Protein AF-K2GE89-F1 (afdb_monomer)

pLDDT: mean 76.39, std 15.51, range [35.34, 95.0]

Solvent-accessible surface area (backbone atoms only — not comparable to full-atom values): 17501 Å² total; per-residue (Å²): 113,72,68,62,52,52,52,51,50,52,51,51,65,56,44,50,60,51,51,57,52,48,55,54,48,48,55,48,52,52,51,44,52,53,33,50,50,54,37,50,56,40,49,55,53,45,50,52,50,47,53,52,43,53,50,38,50,50,50,45,73,70,48,89,45,74,67,59,33,53,54,36,52,51,51,41,53,54,46,51,55,51,46,53,51,44,49,51,53,36,23,52,35,45,45,52,41,46,51,60,45,68,73,43,59,71,77,55,35,55,55,51,33,67,75,69,66,45,59,70,58,68,72,56,63,51,88,68,77,80,70,83,88,55,81,75,80,85,79,57,93,89,70,64,98,59,53,77,72,42,53,42,61,70,71,74,52,70,65,70,50,66,81,59,72,67,29,65,68,52,51,54,46,48,54,51,38,51,56,46,51,51,52,34,54,54,35,49,54,51,35,50,56,37,49,53,53,48,49,52,52,54,51,35,39,73,71,68,76,45,55,71,75,79,43,41,66,61,47,52,54,41,52,52,50,38,55,51,34,52,51,51,35,53,51,37,53,50,51,48,36,52,41,52,28,53,47,29,52,49,56,34,52,53,54,48,52,41,52,76,70,63,70,50,86,63,54,68,60,54,50,51,48,40,53,48,31,54,50,48,35,59,54,50,63,55,54,61,53,49,52,52,51,51,52,54,52,49,51,55,52,48,54,55,50,53,52,51,51,60,59,53,53,60,72,74,75,112

Mean predicted aligned error: 18.16 Å

Organism: Entamoeba nuttalli (strain P19) (NCBI:txid1076696)

Radius of gyration: 41.88 Å; Cα contacts (8 Å, |Δi|>4): 196; chains: 1; bounding box: 112×43×109 Å

Nearest PDB structures (foldseek):
  3ja6-assembly1_I  TM=2.871E-01  e=1.242E+00  Escherichia coli
  8qoe-assembly1_A  TM=2.074E-01  e=8.254E-01  Bacillus subtilis
  8auc-assembly3_B  TM=3.019E-01  e=5.302E+00  Corynebacterium glutamicum ATCC 13032

Sequence (318 aa):
MKITLIFGILIVVMAVPIHICTDHLQAVEDSILSAETHISDTEDIEKETLDDIDSAFGDIRNSICKADFVRTAHIIEVLKEKLLRIRQIKSKWVKVLQNTVNALPPHLQHKILFKNKIENRMRMNPDFISIADIPSIPVYEGMPKYAPVITKIADGMMEEIEDIKTDEQLISLQERYEKVQFKSKESHLKTQKVLEGIDAIMVSIRLGRIGTESASTNYNKLFNLLKKTTEEEKKYVSEINSLRKQIFDRKRSILQSILDKGRVIQKDMVQNRIKFLKKMSSKYSNNKLKETTQRLNSLISGIQKQWKQLQEQKTRSK

Secondary structure (DSSP, 8-state):
-HHHHHHHHHHHHHHHHHHHHHHHHHHHHHHHHHHHHHHHHHHHHHHHHHHHHHHHHHHHHH---HHHHHHHHHHHHHHHHHHHHHHHHHHHHHHHHHHHHHTS-HHHHHHHHHHHT-HHHHTS-TT----TTSPPPP--TT--TTHHHHHHHHTS--PPPHHHHT-HHHHHHHHHHHHHHHHHHHHHHHHHHHHHHHHHHHHHHHTTSS-HHHHHHHHHHHHHHHHHHHHHHHHHHHHHHHHHHHHHHHHHHHHHHHHHTT--S-HHHHHHHHHHHHHHHHHHHHHHHHHHHHHHHHHHHHHHHHHHHHHHHHHH--

Foldseek 3Di:
DVVVVVVVVVVVVVVVVVVVVVVVLVVLLVLLVVLVVLLVVLVVVLVVLVVLLVVLVVQLVPDPDPLSNLVSVVVNVVSLVVNLVSLLSNLVSLVSNLVSLVPDDPVSSVVSCVVVVCVVSNVDDSVDRDPPVRDDSDDDPLDDPLCVQANCLVVVNCPPRVLLVPPPVLVVLVVVLVVLVVVLVVLVVQLVVLVVQLVVLLVCLVVVVDPLVRCVVVNVVSLVSNVVSLVSNLVSLLVNLVSLLVNLVVSLVSLVVCVVVSVYPPNVSSVVSSVVSVVSSVVSNPDVSVVSVVVSVVVSVVSVVSSVVSVVVVVVVD

Structure (mmCIF, N/CA/C/O backbone):
data_AF-K2GE89-F1
#
_entry.id   AF-K2GE89-F1
#
loop_
_atom_site.group_PDB
_atom_site.id
_atom_site.type_symbol
_atom_site.label_atom_id
_atom_site.label_alt_id
_atom_site.label_comp_id
_atom_site.label_asym_id
_atom_site.label_entity_id
_atom_site.label_seq_id
_atom_site.pdbx_PDB_ins_code
_atom_site.Cartn_x
_atom_site.Cartn_y
_atom_site.Cartn_z
_atom_site.occupancy
_atom_site.B_iso_or_equiv
_atom_site.auth_seq_id
_atom_site.auth_comp_id
_atom_site.auth_asym_id
_atom_site.auth_atom_id
_atom_site.pdbx_PDB_model_num
ATOM 1 N N . MET A 1 1 ? 89.511 19.862 -37.931 1.00 54.94 1 MET A N 1
ATOM 2 C CA . MET A 1 1 ? 88.657 20.015 -36.727 1.00 54.94 1 MET A CA 1
ATOM 3 C C . MET A 1 1 ? 87.419 20.894 -36.925 1.00 54.94 1 MET A C 1
ATOM 5 O O . MET A 1 1 ? 86.369 20.499 -36.445 1.00 54.94 1 MET A O 1
ATOM 9 N N . LYS A 1 2 ? 87.473 22.047 -37.619 1.00 52.62 2 LYS A N 1
ATOM 10 C CA . LYS A 1 2 ? 86.276 22.905 -37.802 1.00 52.62 2 LYS A CA 1
ATOM 11 C C . LYS A 1 2 ? 85.178 22.276 -38.686 1.00 52.62 2 LYS A C 1
ATOM 13 O O . LYS A 1 2 ? 84.005 22.393 -38.368 1.00 52.62 2 LYS A O 1
ATOM 18 N N . ILE A 1 3 ? 85.555 21.543 -39.739 1.00 60.19 3 ILE A N 1
ATOM 19 C CA . ILE A 1 3 ? 84.610 20.912 -40.685 1.00 60.19 3 ILE A CA 1
ATOM 20 C C . ILE A 1 3 ? 83.862 19.721 -40.055 1.00 60.19 3 ILE A C 1
ATOM 22 O O . ILE A 1 3 ? 82.658 19.585 -40.241 1.00 60.19 3 ILE A O 1
ATOM 26 N N . THR A 1 4 ? 84.536 18.903 -39.242 1.00 62.50 4 THR A N 1
ATOM 27 C CA . THR A 1 4 ? 83.923 17.764 -38.530 1.00 62.50 4 THR A CA 1
ATOM 28 C C . THR A 1 4 ? 82.920 18.207 -37.462 1.00 62.50 4 THR A C 1
ATOM 30 O O . THR A 1 4 ? 81.917 17.535 -37.251 1.00 62.50 4 THR A O 1
ATOM 33 N N . LEU A 1 5 ? 83.155 19.358 -36.822 1.00 68.19 5 LEU A N 1
ATOM 34 C CA . LEU A 1 5 ? 82.248 19.922 -35.819 1.00 68.19 5 LEU A CA 1
ATOM 35 C C . LEU A 1 5 ? 80.967 20.484 -36.462 1.00 68.19 5 LEU A C 1
ATOM 37 O O . LEU A 1 5 ? 79.878 20.276 -35.941 1.00 68.19 5 LEU A O 1
ATOM 41 N N . ILE A 1 6 ? 81.087 21.114 -37.637 1.00 69.19 6 ILE A N 1
ATOM 42 C CA . ILE A 1 6 ? 79.936 21.586 -38.424 1.00 69.19 6 ILE A CA 1
ATOM 43 C C . ILE A 1 6 ? 79.097 20.401 -38.921 1.00 69.19 6 ILE A C 1
ATOM 45 O O . ILE A 1 6 ? 77.878 20.432 -38.795 1.00 69.19 6 ILE A O 1
ATOM 49 N N . PHE A 1 7 ? 79.732 19.333 -39.416 1.00 67.06 7 PHE A N 1
ATOM 50 C CA . PHE A 1 7 ? 79.019 18.131 -39.866 1.00 67.06 7 PHE A CA 1
ATOM 51 C C . PHE A 1 7 ? 78.309 17.405 -38.711 1.00 67.06 7 PHE A C 1
ATOM 53 O O . PHE A 1 7 ? 77.179 16.954 -38.875 1.00 67.06 7 PHE A O 1
ATOM 60 N N . GLY A 1 8 ? 78.927 17.352 -37.524 1.00 68.44 8 GLY A N 1
ATOM 61 C CA . GLY A 1 8 ? 78.301 16.804 -36.317 1.00 68.44 8 GLY A CA 1
ATOM 62 C C . GLY A 1 8 ? 77.067 17.594 -35.874 1.00 68.44 8 GLY A C 1
ATOM 63 O O . GLY A 1 8 ? 76.029 16.997 -35.605 1.00 68.44 8 GLY A O 1
ATOM 64 N N . ILE A 1 9 ? 77.136 18.931 -35.876 1.00 68.88 9 ILE A N 1
ATOM 65 C CA . ILE A 1 9 ? 75.977 19.788 -35.569 1.00 68.88 9 ILE A CA 1
ATOM 66 C C . ILE A 1 9 ? 74.874 19.598 -36.615 1.00 68.88 9 ILE A C 1
ATOM 68 O O . ILE A 1 9 ? 73.709 19.502 -36.253 1.00 68.88 9 ILE A O 1
ATOM 72 N N . LEU A 1 10 ? 75.221 19.480 -37.898 1.00 63.78 10 LEU A N 1
ATOM 73 C CA . LEU A 1 10 ? 74.246 19.301 -38.977 1.00 6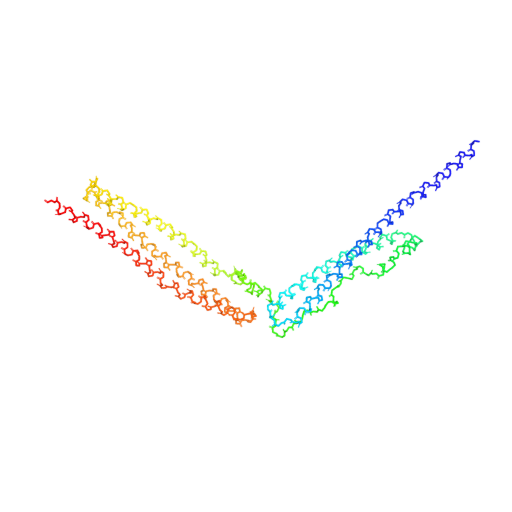3.78 10 LEU A CA 1
ATOM 74 C C . LEU A 1 10 ? 73.527 17.944 -38.882 1.00 63.78 10 LEU A C 1
ATOM 76 O O . LEU A 1 10 ? 72.317 17.884 -39.075 1.00 63.78 10 LEU A O 1
ATOM 80 N N . ILE A 1 11 ? 74.234 16.878 -38.492 1.00 65.50 11 ILE A N 1
ATOM 81 C CA . ILE A 1 11 ? 73.630 15.566 -38.212 1.00 65.50 11 ILE A CA 1
ATOM 82 C C . ILE A 1 11 ? 72.712 15.632 -36.986 1.00 65.50 11 ILE A C 1
ATOM 84 O O . ILE A 1 11 ? 71.603 15.112 -37.043 1.00 65.50 11 ILE A O 1
ATOM 88 N N . VAL A 1 12 ? 73.120 16.300 -35.902 1.00 63.28 12 VAL A N 1
ATOM 89 C CA . VAL A 1 12 ? 72.280 16.450 -34.698 1.00 63.28 12 VAL A CA 1
ATOM 90 C C . VAL A 1 12 ? 71.034 17.294 -34.994 1.00 63.28 12 VAL A C 1
ATOM 92 O O . VAL A 1 12 ? 69.934 16.914 -34.606 1.00 63.28 12 VAL A O 1
ATOM 95 N N . VAL A 1 13 ? 71.170 18.387 -35.750 1.00 61.19 13 VAL A N 1
ATOM 96 C CA . VAL A 1 13 ? 70.047 19.245 -36.169 1.00 61.19 13 VAL A CA 1
ATOM 97 C C . VAL A 1 13 ? 69.104 18.522 -37.133 1.00 61.19 13 VAL A C 1
ATOM 99 O O . VAL A 1 13 ? 67.911 18.792 -37.102 1.00 61.19 13 VAL A O 1
ATOM 102 N N . MET A 1 14 ? 69.591 17.583 -37.950 1.00 57.09 14 MET A N 1
ATOM 103 C CA . MET A 1 14 ? 68.740 16.723 -38.786 1.00 57.09 14 MET A CA 1
ATOM 104 C C . MET A 1 14 ? 68.105 15.568 -37.992 1.00 57.09 14 MET A C 1
ATOM 106 O O . MET A 1 14 ? 66.990 15.159 -38.301 1.00 57.09 14 MET A O 1
ATOM 110 N N . ALA A 1 15 ? 68.772 15.056 -36.953 1.00 56.91 15 ALA A N 1
ATOM 111 C CA . ALA A 1 15 ? 68.287 13.944 -36.133 1.00 56.91 15 ALA A CA 1
ATOM 112 C C . ALA A 1 15 ? 67.212 14.361 -35.112 1.00 56.91 15 ALA A C 1
ATOM 114 O O . ALA A 1 15 ? 66.287 13.593 -34.861 1.00 56.91 15 ALA A O 1
ATOM 115 N N . VAL A 1 16 ? 67.288 15.575 -34.554 1.00 54.75 16 VAL A N 1
ATOM 116 C CA . VAL A 1 16 ? 66.317 16.084 -33.562 1.00 54.75 16 VAL A CA 1
ATOM 117 C C . VAL A 1 16 ? 64.882 16.178 -34.122 1.00 54.75 16 VAL A C 1
ATOM 119 O O . VAL A 1 16 ? 63.973 15.659 -33.476 1.00 54.75 16 VAL A O 1
ATOM 122 N N . PRO A 1 17 ? 64.632 16.736 -35.325 1.00 53.28 17 PRO A N 1
ATOM 123 C CA . PRO A 1 17 ? 63.311 16.723 -35.954 1.00 53.28 17 PRO A CA 1
ATOM 124 C C . PRO A 1 17 ? 62.798 15.310 -36.237 1.00 53.28 17 PRO A C 1
ATOM 126 O O . PRO A 1 17 ? 61.600 15.067 -36.120 1.00 53.28 17 PRO A O 1
ATOM 129 N N . ILE A 1 18 ? 63.695 14.377 -36.582 1.00 55.78 18 ILE A N 1
ATOM 130 C CA . ILE A 1 18 ? 63.345 12.974 -36.833 1.00 55.78 18 ILE A CA 1
ATOM 131 C C . ILE A 1 18 ? 62.907 12.299 -35.527 1.00 55.78 18 ILE A C 1
ATOM 133 O O . ILE A 1 18 ? 61.872 11.644 -35.532 1.00 55.78 18 ILE A O 1
ATOM 137 N N . HIS A 1 19 ? 63.623 12.505 -34.415 1.00 50.75 19 HIS A N 1
ATOM 138 C CA . HIS A 1 19 ? 63.248 11.964 -33.099 1.00 50.75 19 HIS A CA 1
ATOM 139 C C . HIS A 1 19 ? 61.935 12.548 -32.557 1.00 50.75 19 HIS A C 1
ATOM 141 O O . HIS A 1 19 ? 61.061 11.804 -32.119 1.00 50.75 19 HIS A O 1
ATOM 147 N N . ILE A 1 20 ? 61.744 13.866 -32.667 1.00 51.88 20 ILE A N 1
ATOM 148 C CA . ILE A 1 20 ? 60.487 14.520 -32.273 1.00 51.88 20 ILE A CA 1
ATOM 149 C C . ILE A 1 20 ? 59.322 13.982 -33.123 1.00 51.88 20 ILE A C 1
ATOM 151 O O . ILE A 1 20 ? 58.254 13.677 -32.597 1.00 51.88 20 ILE A O 1
ATOM 155 N N . CYS A 1 21 ? 59.529 13.778 -34.429 1.00 57.22 21 CYS A N 1
ATOM 156 C CA . CYS A 1 21 ? 58.523 13.158 -35.291 1.00 57.22 21 CYS A CA 1
ATOM 157 C C . CYS A 1 21 ? 58.260 11.681 -34.953 1.00 57.22 21 CYS A C 1
ATOM 159 O O . CYS A 1 21 ? 57.118 11.251 -35.098 1.00 57.22 21 CYS A O 1
ATOM 161 N N . THR A 1 22 ? 59.253 10.899 -34.509 1.00 61.34 22 THR A N 1
ATOM 162 C CA . THR A 1 22 ? 59.045 9.487 -34.138 1.00 61.34 22 THR A CA 1
ATOM 163 C C . THR A 1 22 ? 58.303 9.323 -32.818 1.00 61.34 22 THR A C 1
ATOM 165 O O . THR A 1 22 ? 57.413 8.481 -32.757 1.00 61.34 22 THR A O 1
ATOM 168 N N . ASP A 1 23 ? 58.578 10.150 -31.808 1.00 60.84 23 ASP A N 1
ATOM 169 C CA . ASP A 1 23 ? 57.878 10.081 -30.516 1.00 60.84 23 ASP A CA 1
ATOM 170 C C . ASP A 1 23 ? 56.410 10.510 -30.655 1.00 60.84 23 ASP A C 1
ATOM 172 O O . ASP A 1 23 ? 55.505 9.876 -30.110 1.00 60.84 23 ASP A O 1
ATOM 176 N N . HIS A 1 24 ? 56.145 11.543 -31.465 1.00 66.44 24 HIS A N 1
ATOM 177 C CA . HIS A 1 24 ? 54.779 11.933 -31.815 1.00 66.44 24 HIS A CA 1
ATOM 178 C C . HIS A 1 24 ? 54.063 10.867 -32.651 1.00 66.44 24 HIS A C 1
ATOM 180 O O . HIS A 1 24 ? 52.873 10.635 -32.444 1.00 66.44 24 HIS A O 1
ATOM 186 N N . LEU A 1 25 ? 54.766 10.191 -33.567 1.00 71.31 25 LEU A N 1
ATOM 187 C CA . LEU A 1 25 ? 54.195 9.086 -34.337 1.00 71.31 25 LEU A CA 1
ATOM 188 C C . LEU A 1 25 ? 53.842 7.903 -33.427 1.00 71.31 25 LEU A C 1
ATOM 190 O O . LEU A 1 25 ? 52.778 7.314 -33.584 1.00 71.31 25 LEU A O 1
ATOM 194 N N . GLN A 1 26 ? 54.704 7.583 -32.464 1.00 76.00 26 GLN A N 1
ATOM 195 C CA . GLN A 1 26 ? 54.497 6.475 -31.539 1.00 76.00 26 GLN A CA 1
ATOM 196 C C . GLN A 1 26 ? 53.339 6.749 -30.572 1.00 76.00 26 GLN A C 1
ATOM 198 O O . GLN A 1 26 ? 52.478 5.894 -30.406 1.00 76.00 26 GLN A O 1
ATOM 203 N N . ALA A 1 27 ? 53.219 7.975 -30.054 1.00 76.50 27 ALA A N 1
ATOM 204 C CA . ALA A 1 27 ? 52.062 8.384 -29.255 1.00 76.50 27 ALA A CA 1
ATOM 205 C C . ALA A 1 27 ? 50.734 8.306 -30.038 1.00 76.50 27 ALA A C 1
ATOM 207 O O . ALA A 1 27 ? 49.687 7.980 -29.476 1.00 76.50 27 ALA A O 1
ATOM 208 N N . VAL A 1 28 ? 50.763 8.590 -31.346 1.00 79.25 28 VAL A N 1
ATOM 209 C CA . VAL A 1 28 ? 49.596 8.420 -32.223 1.00 79.25 28 VAL A CA 1
ATOM 210 C C . VAL A 1 28 ? 49.290 6.941 -32.460 1.00 79.25 28 VAL A C 1
ATOM 212 O O . VAL A 1 28 ? 48.123 6.560 -32.415 1.00 79.25 28 VAL A O 1
ATOM 215 N N . GLU A 1 29 ? 50.303 6.098 -32.675 1.00 80.25 29 GLU A N 1
ATOM 216 C CA . GLU A 1 29 ? 50.120 4.646 -32.795 1.00 80.25 29 GLU A CA 1
ATOM 217 C C . GLU A 1 29 ? 49.524 4.040 -31.512 1.00 80.25 29 GLU A C 1
ATOM 219 O O . GLU A 1 29 ? 48.571 3.267 -31.606 1.00 80.25 29 GLU A O 1
ATOM 224 N N . ASP A 1 30 ? 49.992 4.451 -30.331 1.00 81.81 30 ASP A N 1
ATOM 225 C CA . ASP A 1 30 ? 49.466 3.999 -29.036 1.00 81.81 30 ASP A CA 1
ATOM 226 C C . ASP A 1 30 ? 48.012 4.449 -28.817 1.00 81.81 30 ASP A C 1
ATOM 228 O O . ASP A 1 30 ? 47.170 3.675 -28.358 1.00 81.81 30 ASP A O 1
ATOM 232 N N . SER A 1 31 ? 47.686 5.687 -29.201 1.00 82.38 31 SER A N 1
ATOM 233 C CA . SER A 1 31 ? 46.318 6.221 -29.147 1.00 82.38 31 SER A CA 1
ATOM 234 C C . SER A 1 31 ? 45.366 5.455 -30.073 1.00 82.38 31 SER A C 1
ATOM 236 O O . SER A 1 31 ? 44.243 5.121 -29.688 1.00 82.38 31 SER A O 1
ATOM 238 N N . ILE A 1 32 ? 45.828 5.109 -31.278 1.00 84.69 32 ILE A N 1
ATOM 239 C CA . ILE A 1 32 ? 45.068 4.292 -32.231 1.00 84.69 32 ILE A CA 1
ATOM 240 C C . ILE A 1 32 ? 44.863 2.876 -31.690 1.00 84.69 32 ILE A C 1
ATOM 242 O O . ILE A 1 32 ? 43.749 2.363 -31.760 1.00 84.69 32 ILE A O 1
ATOM 246 N N . LEU A 1 33 ? 45.902 2.259 -31.122 1.00 85.25 33 LEU A N 1
ATOM 247 C CA . LEU A 1 33 ? 45.821 0.918 -30.540 1.00 85.25 33 LEU A CA 1
ATOM 248 C C . LEU A 1 33 ? 44.846 0.881 -29.353 1.00 85.25 33 LEU A C 1
ATOM 250 O O . LEU A 1 33 ? 44.027 -0.030 -29.239 1.00 85.25 33 LEU A O 1
ATOM 254 N N . SER A 1 34 ? 44.902 1.898 -28.493 1.00 86.31 34 SER A N 1
ATOM 255 C CA . SER A 1 34 ? 43.988 2.067 -27.362 1.00 86.31 34 SER A CA 1
ATOM 256 C C . SER A 1 34 ? 42.537 2.224 -27.827 1.00 86.31 34 SER A C 1
ATOM 258 O O . SER A 1 34 ? 41.652 1.526 -27.331 1.00 86.31 34 SER A O 1
ATOM 260 N N . ALA A 1 35 ? 42.290 3.081 -28.823 1.00 85.69 35 ALA A N 1
ATOM 261 C CA . ALA A 1 35 ? 40.962 3.261 -29.398 1.00 85.69 35 ALA A CA 1
ATOM 262 C C . ALA A 1 35 ? 40.441 1.980 -30.074 1.00 85.69 35 ALA A C 1
ATOM 264 O O . ALA A 1 35 ? 39.273 1.645 -29.894 1.00 85.69 35 ALA A O 1
ATOM 265 N N . GLU A 1 36 ? 41.286 1.236 -30.795 1.00 85.81 36 GLU A N 1
ATOM 266 C CA . GLU A 1 36 ? 40.895 -0.034 -31.424 1.00 85.81 36 GLU A CA 1
ATOM 267 C C . GLU A 1 36 ? 40.560 -1.107 -30.385 1.00 85.81 36 GLU A C 1
ATOM 269 O O . GLU A 1 36 ? 39.573 -1.821 -30.541 1.00 85.81 36 GLU A O 1
ATOM 274 N N . THR A 1 37 ? 41.321 -1.173 -29.290 1.00 86.88 37 THR A N 1
ATOM 275 C CA . THR A 1 37 ? 41.035 -2.089 -28.174 1.00 86.88 37 THR A CA 1
ATOM 276 C C . THR A 1 37 ? 39.668 -1.776 -27.570 1.00 86.88 37 THR A C 1
ATOM 278 O O . THR A 1 37 ? 38.826 -2.659 -27.455 1.00 86.88 37 THR A O 1
ATOM 281 N N . HIS A 1 38 ? 39.382 -0.498 -27.299 1.00 89.12 38 HIS A N 1
ATOM 282 C CA . HIS A 1 38 ? 38.068 -0.083 -26.808 1.00 89.12 38 HIS A CA 1
ATOM 283 C C . HIS A 1 38 ? 36.932 -0.375 -27.796 1.00 89.12 38 HIS A C 1
ATOM 285 O O . HIS A 1 38 ? 35.835 -0.732 -27.365 1.00 89.12 38 HIS A O 1
ATOM 291 N N . ILE A 1 39 ? 37.164 -0.229 -29.105 1.00 87.12 39 ILE A N 1
ATOM 292 C CA . ILE A 1 39 ? 36.181 -0.605 -30.130 1.00 87.12 39 ILE A CA 1
ATOM 293 C C . ILE A 1 39 ? 35.930 -2.115 -30.082 1.00 87.12 39 ILE A C 1
ATOM 295 O O . ILE A 1 39 ? 34.768 -2.508 -30.041 1.00 87.12 39 ILE A O 1
ATOM 299 N N . SER A 1 40 ? 36.984 -2.933 -30.035 1.00 87.38 40 SER A N 1
ATOM 300 C CA . SER A 1 40 ? 36.887 -4.397 -29.973 1.00 87.38 40 SER A CA 1
ATOM 301 C C . SER A 1 40 ? 36.147 -4.869 -28.719 1.00 87.38 40 SER A C 1
ATOM 303 O O . SER A 1 40 ? 35.185 -5.620 -28.833 1.00 87.38 40 SER A O 1
ATOM 305 N N . ASP A 1 41 ? 36.511 -4.361 -27.539 1.00 88.50 41 ASP A N 1
ATOM 306 C CA . ASP A 1 41 ? 35.840 -4.705 -26.278 1.00 88.50 41 ASP A CA 1
ATOM 307 C C . ASP A 1 41 ? 34.350 -4.335 -26.324 1.00 88.50 41 ASP A C 1
ATOM 309 O O . ASP A 1 41 ? 33.479 -5.072 -25.861 1.00 88.50 41 ASP A O 1
ATOM 313 N N . THR A 1 42 ? 34.035 -3.176 -26.911 1.00 88.31 42 THR A N 1
ATOM 314 C CA . THR A 1 42 ? 32.646 -2.728 -27.052 1.00 88.31 42 THR A CA 1
ATOM 315 C C . THR A 1 42 ? 31.872 -3.609 -28.039 1.00 88.31 42 THR A C 1
ATOM 317 O O . THR A 1 42 ? 30.676 -3.808 -27.848 1.00 88.31 42 THR A O 1
ATOM 320 N N . GLU A 1 43 ? 32.526 -4.151 -29.069 1.00 88.06 43 GLU A N 1
ATOM 321 C CA . GLU A 1 43 ? 31.929 -5.100 -30.019 1.00 88.06 43 GLU A CA 1
ATOM 322 C C . GLU A 1 43 ? 31.631 -6.459 -29.398 1.00 88.06 43 GLU A C 1
ATOM 324 O O . GLU A 1 43 ? 30.575 -7.029 -29.675 1.00 88.06 43 GLU A O 1
ATOM 329 N N . ASP A 1 44 ? 32.507 -6.948 -28.525 1.00 89.88 44 ASP A N 1
ATOM 330 C CA . ASP A 1 44 ? 32.268 -8.192 -27.797 1.00 89.88 44 ASP A CA 1
ATOM 331 C C . ASP A 1 44 ? 31.055 -8.053 -26.862 1.00 89.88 44 ASP A C 1
ATOM 333 O O . ASP A 1 44 ? 30.162 -8.903 -26.870 1.00 89.88 44 ASP A O 1
ATOM 337 N N . ILE A 1 45 ? 30.946 -6.928 -26.142 1.00 88.62 45 ILE A N 1
ATOM 338 C CA . ILE A 1 45 ? 29.783 -6.623 -25.287 1.00 88.62 45 ILE A CA 1
ATOM 339 C C . ILE A 1 45 ? 28.514 -6.394 -26.130 1.00 88.62 45 ILE A C 1
ATOM 341 O O . ILE A 1 45 ? 27.409 -6.761 -25.715 1.00 88.62 45 ILE A O 1
ATOM 345 N N . GLU A 1 46 ? 28.643 -5.766 -27.306 1.00 88.31 46 GLU A N 1
ATOM 346 C CA . GLU A 1 46 ? 27.541 -5.586 -28.260 1.00 88.31 46 GLU A CA 1
ATOM 347 C C . GLU A 1 46 ? 26.982 -6.943 -28.692 1.00 88.31 46 GLU A C 1
ATOM 349 O O . GLU A 1 46 ? 25.768 -7.144 -28.647 1.00 88.31 46 GLU A O 1
ATOM 354 N N . LYS A 1 47 ? 27.865 -7.879 -29.051 1.00 90.50 47 LYS A N 1
ATOM 355 C CA . LYS A 1 47 ? 27.500 -9.233 -29.462 1.00 90.50 47 LYS A CA 1
ATOM 356 C C . LYS A 1 47 ? 26.829 -10.016 -28.334 1.00 90.50 47 LYS A C 1
ATOM 358 O O . LYS A 1 47 ? 25.757 -10.562 -28.556 1.00 90.50 47 LYS A O 1
ATOM 363 N N . GLU A 1 48 ? 27.396 -9.998 -27.129 1.00 90.19 48 GLU A N 1
ATOM 364 C CA . GLU A 1 48 ? 26.790 -10.636 -25.950 1.00 90.19 48 GLU A CA 1
ATOM 365 C C . GLU A 1 48 ? 25.385 -10.076 -25.671 1.00 90.19 48 GLU A C 1
ATOM 367 O O . GLU A 1 48 ? 24.431 -10.820 -25.463 1.00 90.19 48 GLU A O 1
ATOM 372 N N . THR A 1 49 ? 25.223 -8.750 -25.751 1.00 87.00 49 THR A N 1
ATOM 373 C CA . THR A 1 49 ? 23.920 -8.104 -25.528 1.00 87.00 49 THR A CA 1
ATOM 374 C C . THR A 1 49 ? 22.907 -8.460 -26.625 1.00 87.00 49 THR A C 1
ATOM 376 O O . THR A 1 49 ? 21.713 -8.544 -26.342 1.00 87.00 49 THR A O 1
ATOM 379 N N . LEU A 1 50 ? 23.347 -8.665 -27.871 1.00 85.94 50 LEU A N 1
ATOM 380 C CA . LEU A 1 50 ? 22.486 -9.141 -28.960 1.00 85.94 50 LEU A CA 1
ATOM 381 C C . LEU A 1 50 ? 22.067 -10.603 -28.756 1.00 85.94 50 LEU A C 1
ATOM 383 O O . LEU A 1 50 ? 20.886 -10.907 -28.914 1.00 85.94 50 LEU A O 1
ATOM 387 N N . ASP A 1 51 ? 22.989 -11.4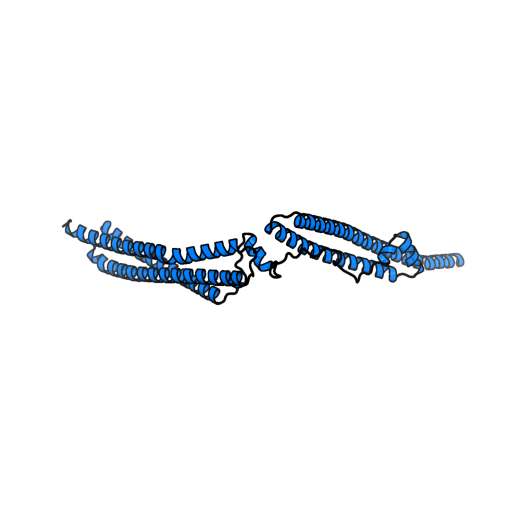71 -28.335 1.00 86.44 51 ASP A N 1
ATOM 388 C CA . ASP A 1 51 ? 22.696 -12.874 -28.018 1.00 86.44 51 ASP A CA 1
ATOM 389 C C . ASP A 1 51 ? 21.679 -12.979 -26.855 1.00 86.44 51 ASP A C 1
ATOM 391 O O . ASP A 1 51 ? 20.724 -13.759 -26.926 1.00 86.44 51 ASP A O 1
ATOM 395 N N . ASP A 1 52 ? 21.807 -12.131 -25.826 1.00 86.00 52 ASP A N 1
ATOM 396 C CA . ASP A 1 52 ? 20.837 -12.015 -24.724 1.00 86.00 52 ASP A CA 1
ATOM 397 C C . ASP A 1 52 ? 19.445 -11.574 -25.213 1.00 86.00 52 ASP A C 1
ATOM 399 O O . ASP A 1 52 ? 18.416 -12.088 -24.757 1.00 86.00 52 ASP A O 1
ATOM 403 N N . ILE A 1 53 ? 19.394 -10.615 -26.147 1.00 83.62 53 ILE A N 1
ATOM 404 C CA . ILE A 1 53 ? 18.143 -10.136 -26.752 1.00 83.62 53 ILE A CA 1
ATOM 405 C C . ILE A 1 53 ? 17.476 -11.260 -27.545 1.00 83.62 53 ILE A C 1
ATOM 407 O O . ILE A 1 53 ? 16.271 -11.478 -27.391 1.00 83.62 53 ILE A O 1
ATOM 411 N N . ASP A 1 54 ? 18.235 -11.988 -28.360 1.00 79.81 54 ASP A N 1
ATOM 412 C CA . ASP A 1 54 ? 17.723 -13.104 -29.153 1.00 79.81 54 ASP A CA 1
ATOM 413 C C . ASP A 1 54 ? 17.223 -14.248 -28.263 1.00 79.81 54 ASP A C 1
ATOM 415 O O . ASP A 1 54 ? 16.139 -14.792 -28.507 1.00 79.81 54 ASP A O 1
ATOM 419 N N . SER A 1 55 ? 17.937 -14.553 -27.174 1.00 82.44 55 SER A N 1
ATOM 420 C CA . SER A 1 55 ? 17.482 -15.507 -26.158 1.00 82.44 55 SER A CA 1
ATOM 421 C C . SER A 1 55 ? 16.158 -15.064 -25.528 1.00 82.44 55 SER A C 1
ATOM 423 O O . SER A 1 55 ? 15.206 -15.845 -25.463 1.00 82.44 55 SER A O 1
ATOM 425 N N . ALA A 1 56 ? 16.044 -13.793 -25.132 1.00 78.56 56 ALA A N 1
ATOM 426 C CA . ALA A 1 56 ? 14.814 -13.246 -24.561 1.00 78.56 56 ALA A CA 1
ATOM 427 C C . ALA A 1 56 ? 13.645 -13.249 -25.569 1.00 78.56 56 ALA A C 1
ATOM 429 O O . ALA A 1 56 ? 12.493 -13.500 -25.201 1.00 78.56 56 ALA A O 1
ATOM 430 N N . PHE A 1 57 ? 13.908 -13.028 -26.861 1.00 71.56 57 PHE A N 1
ATOM 431 C CA . PHE A 1 57 ? 12.895 -13.193 -27.908 1.00 71.56 57 PHE A CA 1
ATOM 432 C C . PHE A 1 57 ? 12.480 -14.657 -28.102 1.00 71.56 57 PHE A C 1
ATOM 434 O O . PHE A 1 57 ? 11.298 -14.924 -28.349 1.00 71.56 57 PHE A O 1
ATOM 441 N N . GLY A 1 58 ? 13.415 -15.600 -27.962 1.00 70.19 58 GLY A N 1
ATOM 442 C CA . GLY A 1 58 ? 13.134 -17.036 -27.926 1.00 70.19 58 GLY A CA 1
ATOM 443 C C . GLY A 1 58 ? 12.183 -17.407 -26.786 1.00 70.19 58 GLY A C 1
ATOM 444 O O . GLY A 1 58 ? 11.170 -18.074 -27.017 1.00 70.19 58 GLY A O 1
ATOM 445 N N . ASP A 1 59 ? 12.443 -16.887 -25.587 1.00 68.94 59 ASP A N 1
ATOM 446 C CA . ASP A 1 59 ? 11.596 -17.079 -24.407 1.00 68.94 59 ASP A CA 1
ATOM 447 C C . ASP A 1 59 ? 10.193 -16.494 -24.603 1.00 68.94 59 ASP A C 1
ATOM 449 O O . ASP A 1 59 ? 9.195 -17.139 -24.281 1.00 68.94 59 ASP A O 1
ATOM 453 N N . ILE A 1 60 ? 10.087 -15.299 -25.193 1.00 66.00 60 ILE A N 1
ATOM 454 C CA . ILE A 1 60 ? 8.795 -14.687 -25.533 1.00 66.00 60 ILE A CA 1
ATOM 455 C C . ILE A 1 60 ? 7.996 -15.545 -26.512 1.00 66.00 60 ILE A C 1
ATOM 457 O O . ILE A 1 60 ? 6.785 -15.695 -26.341 1.00 66.00 60 ILE A O 1
ATOM 461 N N . ARG A 1 61 ? 8.654 -16.102 -27.533 1.00 63.47 61 ARG A N 1
ATOM 462 C CA . ARG A 1 61 ? 7.998 -16.911 -28.567 1.00 63.47 61 ARG A CA 1
ATOM 463 C C . ARG A 1 61 ? 7.463 -18.231 -28.008 1.00 63.47 61 ARG A C 1
ATOM 465 O O . ARG A 1 61 ? 6.420 -18.694 -28.457 1.00 63.47 61 ARG A O 1
ATOM 472 N N . ASN A 1 62 ? 8.158 -18.803 -27.027 1.00 61.06 62 ASN A N 1
ATOM 473 C CA . ASN A 1 62 ? 7.805 -20.082 -26.408 1.00 61.06 62 ASN A CA 1
ATOM 474 C C . ASN A 1 62 ? 6.954 -19.932 -25.135 1.00 61.06 62 ASN A C 1
ATOM 476 O O . ASN A 1 62 ? 6.515 -20.931 -24.562 1.00 61.06 62 ASN A O 1
ATOM 480 N N . SER A 1 63 ? 6.709 -18.701 -24.679 1.00 57.31 63 SER A N 1
ATOM 481 C CA . SER A 1 63 ? 5.966 -18.449 -23.449 1.00 57.31 63 SER A CA 1
ATOM 482 C C . SER A 1 63 ? 4.463 -18.680 -23.624 1.00 57.31 63 SER A C 1
ATOM 484 O O . SER A 1 63 ? 3.787 -18.025 -24.415 1.00 57.31 63 SER A O 1
ATOM 486 N N . ILE A 1 64 ? 3.921 -19.590 -22.813 1.00 47.16 64 ILE A N 1
ATOM 487 C CA . ILE A 1 64 ? 2.480 -19.883 -22.715 1.00 47.16 64 ILE A CA 1
ATOM 488 C C . ILE A 1 64 ? 1.818 -18.972 -21.654 1.00 47.16 64 ILE A C 1
ATOM 490 O O . ILE A 1 64 ? 0.597 -18.796 -21.628 1.00 47.16 64 ILE A O 1
ATOM 494 N N . CYS A 1 65 ? 2.619 -18.349 -20.779 1.00 49.88 65 CYS A N 1
ATOM 495 C CA . CYS A 1 65 ? 2.166 -17.552 -19.643 1.00 49.88 65 CYS A CA 1
ATOM 496 C C . CYS A 1 65 ? 2.306 -16.044 -19.907 1.00 49.88 65 CYS A C 1
ATOM 498 O O . CYS A 1 65 ? 3.390 -15.522 -20.163 1.00 49.88 65 CYS A O 1
ATOM 500 N N . LYS A 1 66 ? 1.205 -15.294 -19.753 1.00 51.81 66 LYS A N 1
ATOM 501 C CA . LYS A 1 66 ? 1.192 -13.833 -19.973 1.00 51.81 66 LYS A CA 1
ATOM 502 C C . LYS A 1 66 ? 2.085 -13.053 -18.997 1.00 51.81 66 LYS A C 1
ATOM 504 O O . LYS A 1 66 ? 2.523 -11.962 -19.344 1.00 51.81 66 LYS A O 1
ATOM 509 N N . ALA A 1 67 ? 2.343 -13.578 -17.796 1.00 49.62 67 ALA A N 1
ATOM 510 C CA . ALA A 1 67 ? 3.244 -12.940 -16.832 1.00 49.62 67 ALA A CA 1
ATOM 511 C C . ALA A 1 67 ? 4.712 -13.064 -17.269 1.00 49.62 67 ALA A C 1
ATOM 513 O O . ALA A 1 67 ? 5.432 -12.067 -17.281 1.00 49.62 67 ALA A O 1
ATOM 514 N N . ASP A 1 68 ? 5.114 -14.252 -17.726 1.00 54.25 68 ASP A N 1
ATOM 515 C CA . ASP A 1 68 ? 6.460 -14.491 -18.251 1.00 54.25 68 ASP A CA 1
ATOM 516 C C . ASP A 1 68 ? 6.699 -13.688 -19.532 1.00 54.25 68 ASP A C 1
ATOM 518 O O . ASP A 1 68 ? 7.744 -13.065 -19.676 1.00 54.25 68 ASP A O 1
ATOM 522 N N . PHE A 1 69 ? 5.691 -13.582 -20.406 1.00 60.31 69 PHE A N 1
ATOM 523 C CA . PHE A 1 69 ? 5.758 -12.726 -21.596 1.00 60.31 69 PHE A CA 1
ATOM 524 C C . PHE A 1 69 ? 6.073 -11.259 -21.256 1.00 60.31 69 PHE A C 1
ATOM 526 O O . PHE A 1 69 ? 6.938 -10.649 -21.878 1.00 60.31 69 PHE A O 1
ATOM 533 N N . VAL A 1 70 ? 5.393 -10.681 -20.259 1.00 57.72 70 VAL A N 1
ATOM 534 C CA . VAL A 1 70 ? 5.582 -9.270 -19.873 1.00 57.72 70 VAL A CA 1
ATOM 535 C C . VAL A 1 70 ? 6.925 -9.050 -19.181 1.00 57.72 70 VAL A C 1
ATOM 537 O O . VAL A 1 70 ? 7.600 -8.060 -19.468 1.00 57.72 70 VAL A O 1
ATOM 540 N N . ARG A 1 71 ? 7.339 -9.970 -18.301 1.00 61.56 71 ARG A N 1
ATOM 541 C CA . ARG A 1 71 ? 8.650 -9.907 -17.645 1.00 61.56 71 ARG A CA 1
ATOM 542 C C . ARG A 1 71 ? 9.771 -9.938 -18.681 1.00 61.56 71 ARG A C 1
ATOM 544 O O . ARG A 1 71 ? 10.660 -9.092 -18.651 1.00 61.56 71 ARG A O 1
ATOM 551 N N . THR A 1 72 ? 9.689 -10.867 -19.627 1.00 69.75 72 THR A N 1
ATOM 552 C CA . THR A 1 72 ? 10.677 -11.002 -20.697 1.00 69.75 72 THR A CA 1
ATOM 553 C C . THR A 1 72 ? 10.625 -9.816 -21.668 1.00 69.75 72 THR A C 1
ATOM 555 O O . THR A 1 72 ? 11.670 -9.336 -22.089 1.00 69.75 72 THR A O 1
ATOM 558 N N . ALA A 1 73 ? 9.451 -9.234 -21.938 1.00 69.25 73 ALA A N 1
ATOM 559 C CA . ALA A 1 73 ? 9.334 -8.005 -22.732 1.00 69.25 73 ALA A CA 1
ATOM 560 C C . ALA A 1 73 ? 10.025 -6.800 -22.070 1.00 69.25 73 ALA A C 1
ATOM 562 O O . ALA A 1 73 ? 10.679 -6.015 -22.754 1.00 69.25 73 ALA A O 1
ATOM 563 N N . HIS A 1 74 ? 9.923 -6.660 -20.743 1.00 71.38 74 HIS A N 1
ATOM 564 C CA . HIS A 1 74 ? 10.652 -5.619 -20.016 1.00 71.38 74 HIS A CA 1
ATOM 565 C C . HIS A 1 74 ? 12.168 -5.837 -20.069 1.00 71.38 74 HIS A C 1
ATOM 567 O O . HIS A 1 74 ? 12.911 -4.882 -20.285 1.00 71.38 74 HIS A O 1
ATOM 573 N N . ILE A 1 75 ? 12.622 -7.087 -19.936 1.00 77.88 75 ILE A N 1
ATOM 574 C CA . ILE A 1 75 ? 14.038 -7.442 -20.092 1.00 77.88 75 ILE A CA 1
ATOM 575 C C . ILE A 1 75 ? 14.537 -7.035 -21.488 1.00 77.88 75 ILE A C 1
ATOM 577 O O . ILE A 1 75 ? 15.592 -6.414 -21.588 1.00 77.88 75 ILE A O 1
ATOM 581 N N . ILE A 1 76 ? 13.755 -7.277 -22.547 1.00 77.31 76 ILE A N 1
ATOM 582 C CA . ILE A 1 76 ? 14.104 -6.851 -23.912 1.00 77.31 76 ILE A CA 1
ATOM 583 C C . ILE A 1 76 ? 14.236 -5.328 -24.024 1.00 77.31 76 ILE A C 1
ATOM 585 O O . ILE A 1 76 ? 15.190 -4.858 -24.636 1.00 77.31 76 ILE A O 1
ATOM 589 N N . GLU A 1 77 ? 13.323 -4.543 -23.447 1.00 78.38 77 GLU A N 1
ATOM 590 C CA . GLU A 1 77 ? 13.436 -3.073 -23.466 1.00 78.38 77 GLU A CA 1
ATOM 591 C C . GLU A 1 77 ? 14.703 -2.587 -22.744 1.00 78.38 77 GLU A C 1
ATOM 593 O O . GLU A 1 77 ? 15.448 -1.765 -23.278 1.00 78.38 77 GLU A O 1
ATOM 598 N N . VAL A 1 78 ? 15.016 -3.152 -21.574 1.00 80.81 78 VAL A N 1
ATOM 599 C CA . VAL A 1 78 ? 16.244 -2.817 -20.831 1.00 80.81 78 VAL A CA 1
ATOM 600 C C . VAL A 1 78 ? 17.498 -3.179 -21.634 1.00 80.81 78 VAL A C 1
ATOM 602 O O . VAL A 1 78 ? 18.452 -2.400 -21.683 1.00 80.81 78 VAL A O 1
ATOM 605 N N . LEU A 1 79 ? 17.501 -4.334 -22.303 1.00 83.94 79 LEU A N 1
ATOM 606 C CA . LEU A 1 79 ? 18.609 -4.751 -23.162 1.00 83.94 79 LEU A CA 1
ATOM 607 C C . LEU A 1 79 ? 18.738 -3.864 -24.410 1.00 83.94 79 LEU A C 1
ATOM 609 O O . LEU A 1 79 ? 19.857 -3.518 -24.784 1.00 83.94 79 LEU A O 1
ATOM 613 N N . LYS A 1 80 ? 17.628 -3.411 -25.010 1.00 82.06 80 LYS A N 1
ATOM 614 C CA . LYS A 1 80 ? 17.636 -2.434 -26.116 1.00 82.06 80 LYS A CA 1
ATOM 615 C C . LYS A 1 80 ? 18.240 -1.099 -25.694 1.00 82.06 80 LYS A C 1
ATOM 617 O O . LYS A 1 80 ? 19.057 -0.539 -26.426 1.00 82.06 80 LYS A O 1
ATOM 622 N N . GLU A 1 81 ? 17.891 -0.600 -24.509 1.00 84.69 81 GLU A N 1
ATOM 623 C CA . GLU A 1 81 ? 18.509 0.610 -23.957 1.00 84.69 81 GLU A CA 1
ATOM 624 C C . GLU A 1 81 ? 20.010 0.421 -23.703 1.00 84.69 81 GLU A C 1
ATOM 626 O O . GLU A 1 81 ? 20.811 1.300 -24.036 1.00 84.69 81 GLU A O 1
ATOM 631 N N . LYS A 1 82 ? 20.409 -0.727 -23.138 1.00 86.62 82 LYS A N 1
ATOM 632 C CA . LYS A 1 82 ? 21.821 -1.074 -22.920 1.00 86.62 82 LYS A CA 1
ATOM 633 C C . LYS A 1 82 ? 22.584 -1.114 -24.248 1.00 86.62 82 LYS A C 1
ATOM 635 O O . LYS A 1 82 ? 23.635 -0.486 -24.359 1.00 86.62 82 LYS A O 1
ATOM 640 N N . LEU A 1 83 ? 22.029 -1.770 -25.266 1.00 85.69 83 LEU A N 1
ATOM 641 C CA . LEU A 1 83 ? 22.609 -1.874 -26.604 1.00 85.69 83 LEU A CA 1
ATOM 642 C C . LEU A 1 83 ? 22.753 -0.507 -27.281 1.00 85.69 83 LEU A C 1
ATOM 644 O O . LEU A 1 83 ? 23.793 -0.216 -27.871 1.00 85.69 83 LEU A O 1
ATOM 648 N N . LEU A 1 84 ? 21.759 0.374 -27.139 1.00 86.25 84 LEU A N 1
ATOM 649 C CA . LEU A 1 84 ? 21.849 1.741 -27.650 1.00 86.25 84 LEU A CA 1
ATOM 650 C C . LEU A 1 84 ? 23.029 2.501 -27.022 1.00 86.25 84 LEU A C 1
ATOM 652 O O . LEU A 1 84 ? 23.780 3.168 -27.735 1.00 86.25 84 LEU A O 1
ATOM 656 N N . ARG A 1 85 ? 23.233 2.371 -25.704 1.00 87.38 85 ARG A N 1
ATOM 657 C CA . ARG A 1 85 ? 24.378 2.982 -25.003 1.00 87.38 85 ARG A CA 1
ATOM 658 C C . ARG A 1 85 ? 25.713 2.393 -25.461 1.00 87.38 85 ARG A C 1
ATOM 660 O O . ARG A 1 85 ? 26.659 3.146 -25.675 1.00 87.38 85 ARG A O 1
ATOM 667 N N . ILE A 1 86 ? 25.789 1.076 -25.656 1.00 87.50 86 ILE A N 1
ATOM 668 C CA . ILE A 1 86 ? 26.986 0.392 -26.176 1.00 87.50 86 ILE A CA 1
ATOM 669 C C . ILE A 1 86 ? 27.334 0.923 -27.574 1.00 87.50 86 ILE A C 1
ATOM 671 O O . ILE A 1 86 ? 28.461 1.360 -27.807 1.00 87.50 86 ILE A O 1
ATOM 675 N N . ARG A 1 87 ? 26.352 1.004 -28.483 1.00 85.31 87 ARG A N 1
ATOM 676 C CA . ARG A 1 87 ? 26.545 1.548 -29.839 1.00 85.31 87 ARG A CA 1
ATOM 677 C C . ARG A 1 87 ? 26.952 3.030 -29.827 1.00 85.31 87 ARG A C 1
ATOM 679 O O . ARG A 1 87 ? 27.780 3.436 -30.641 1.00 85.31 87 ARG A O 1
ATOM 686 N N . GLN A 1 88 ? 26.453 3.832 -28.880 1.00 88.06 88 GLN A N 1
ATOM 687 C CA . GLN A 1 88 ? 26.908 5.218 -28.664 1.00 88.06 88 GLN A CA 1
ATOM 688 C C . GLN A 1 88 ? 28.375 5.299 -28.225 1.00 88.06 88 GLN A C 1
ATOM 690 O O . GLN A 1 88 ? 29.128 6.128 -28.739 1.00 88.06 88 GLN A O 1
ATOM 695 N N . ILE A 1 89 ? 28.797 4.438 -27.295 1.00 88.12 89 ILE A N 1
ATOM 696 C CA . ILE A 1 89 ? 30.189 4.373 -26.831 1.00 88.12 89 ILE A CA 1
ATOM 697 C C . ILE A 1 89 ? 31.112 3.955 -27.981 1.00 88.12 89 ILE A C 1
ATOM 699 O O . ILE A 1 89 ? 32.116 4.623 -28.230 1.00 88.12 89 ILE A O 1
ATOM 703 N N . LYS A 1 90 ? 30.734 2.920 -28.739 1.00 86.94 90 LYS A N 1
ATOM 704 C CA . LYS A 1 90 ? 31.457 2.467 -29.935 1.00 86.94 90 LYS A CA 1
ATOM 705 C C . LYS A 1 90 ? 31.614 3.587 -30.962 1.00 86.94 90 LYS A C 1
ATOM 707 O O . LYS A 1 90 ? 32.724 3.861 -31.408 1.00 86.94 90 LYS A O 1
ATOM 712 N N . SER A 1 91 ? 30.522 4.279 -31.293 1.00 87.25 91 SER A N 1
ATOM 713 C CA . SER A 1 91 ? 30.527 5.435 -32.201 1.00 87.25 91 SER A CA 1
ATOM 714 C C . SER A 1 91 ? 31.502 6.524 -31.742 1.00 87.25 91 SER A C 1
ATOM 716 O O . SER A 1 91 ? 32.289 7.034 -32.544 1.00 87.25 91 SER A O 1
ATOM 718 N N . LYS A 1 92 ? 31.513 6.843 -30.442 1.00 89.25 92 LYS A N 1
ATOM 719 C CA . LYS A 1 92 ? 32.441 7.824 -29.869 1.00 89.25 92 LYS A CA 1
ATOM 720 C C . LYS A 1 92 ? 33.898 7.418 -30.098 1.00 89.25 92 LYS A C 1
ATOM 722 O O . LYS A 1 92 ? 34.692 8.261 -30.512 1.00 89.25 92 LYS A O 1
ATOM 727 N N . TRP A 1 93 ? 34.246 6.153 -29.871 1.00 88.44 93 TRP A N 1
ATOM 728 C CA . TRP A 1 93 ? 35.606 5.655 -30.095 1.00 88.44 93 TRP A CA 1
ATOM 729 C C . TRP A 1 93 ? 35.987 5.603 -31.574 1.00 88.44 93 TRP A C 1
ATOM 731 O O . TRP A 1 93 ? 37.083 6.034 -31.927 1.00 88.44 93 TRP A O 1
ATOM 741 N N . VAL A 1 94 ? 35.067 5.202 -32.455 1.00 87.06 94 VAL A N 1
ATOM 742 C CA . VAL A 1 94 ? 35.260 5.275 -33.913 1.00 87.06 94 VAL A CA 1
ATOM 743 C C . VAL A 1 94 ? 35.524 6.716 -34.355 1.00 87.06 94 VAL A C 1
ATOM 745 O O . VAL A 1 94 ? 36.431 6.958 -35.145 1.00 87.06 94 VAL A O 1
ATOM 748 N N . LYS A 1 95 ? 34.800 7.696 -33.802 1.00 87.75 95 LYS A N 1
ATOM 749 C CA . LYS A 1 95 ? 35.007 9.122 -34.093 1.00 87.75 95 LYS A CA 1
ATOM 750 C C . LYS A 1 95 ? 36.372 9.619 -33.614 1.00 87.75 95 LYS A C 1
ATOM 752 O O . LYS A 1 95 ? 37.040 10.361 -34.330 1.00 87.75 95 LYS A O 1
ATOM 757 N N . VAL A 1 96 ? 36.808 9.196 -32.426 1.00 86.06 96 VAL A N 1
ATOM 758 C CA . VAL A 1 96 ? 38.154 9.491 -31.899 1.00 86.06 96 VAL A CA 1
ATOM 759 C C . VAL A 1 96 ? 39.236 8.896 -32.802 1.00 86.06 96 VAL A C 1
ATOM 761 O O . VAL A 1 96 ? 40.188 9.598 -33.145 1.00 86.06 96 VAL A O 1
ATOM 764 N N . LEU A 1 97 ? 39.068 7.648 -33.241 1.00 86.75 97 LEU A N 1
ATOM 765 C CA . LEU A 1 97 ? 39.993 6.973 -34.149 1.00 86.75 97 LEU A CA 1
ATOM 766 C C . LEU A 1 97 ? 40.055 7.679 -35.512 1.00 86.75 97 LEU A C 1
ATOM 768 O O . LEU A 1 97 ? 41.141 8.029 -35.971 1.00 86.75 97 LEU A O 1
ATOM 772 N N . GLN A 1 98 ? 38.904 7.985 -36.117 1.00 85.94 98 GLN A N 1
ATOM 773 C CA . GLN A 1 98 ? 38.823 8.695 -37.397 1.00 85.94 98 GLN A CA 1
ATOM 774 C C . GLN A 1 98 ? 39.451 10.089 -37.323 1.00 85.94 98 GLN A C 1
ATOM 776 O O . GLN A 1 98 ? 40.220 10.452 -38.207 1.00 85.94 98 GLN A O 1
ATOM 781 N N . ASN A 1 99 ? 39.185 10.859 -36.265 1.00 86.12 99 ASN A N 1
ATOM 782 C CA . ASN A 1 99 ? 39.787 12.182 -36.079 1.00 86.12 99 ASN A CA 1
ATOM 783 C C . ASN A 1 99 ? 41.309 12.099 -35.903 1.00 86.12 99 ASN A C 1
ATOM 785 O O . ASN A 1 99 ? 42.035 12.888 -36.505 1.00 86.12 99 ASN A O 1
ATOM 789 N N . THR A 1 100 ? 41.786 11.131 -35.115 1.00 84.06 100 THR A N 1
ATOM 790 C CA . THR A 1 100 ? 43.220 10.904 -34.881 1.00 84.06 100 THR A CA 1
ATOM 791 C C . THR A 1 100 ? 43.941 10.539 -36.179 1.00 84.06 100 THR A C 1
ATOM 793 O O . THR A 1 100 ? 45.004 11.084 -36.467 1.00 84.06 100 THR A O 1
ATOM 796 N N . VAL A 1 101 ? 43.348 9.673 -37.005 1.00 83.81 101 VAL A N 1
ATOM 797 C CA . VAL A 1 101 ? 43.915 9.295 -38.306 1.00 83.81 101 VAL A CA 1
ATOM 798 C C . VAL A 1 101 ? 43.826 10.449 -39.310 1.00 83.81 101 VAL A C 1
ATOM 800 O O . VAL A 1 101 ? 44.814 10.755 -39.970 1.00 83.81 101 VAL A O 1
ATOM 803 N N . ASN A 1 102 ? 42.688 11.141 -39.406 1.00 82.62 102 ASN A N 1
ATOM 804 C CA . ASN A 1 102 ? 42.489 12.235 -40.366 1.00 82.62 102 ASN A CA 1
ATOM 805 C C . ASN A 1 102 ? 43.370 13.461 -40.081 1.00 82.62 102 ASN A C 1
ATOM 807 O O . ASN A 1 102 ? 43.660 14.226 -40.998 1.00 82.62 102 ASN A O 1
ATOM 811 N N . ALA A 1 103 ? 43.823 13.639 -38.837 1.00 81.69 103 ALA A N 1
ATOM 812 C CA . ALA A 1 103 ? 44.776 14.682 -38.466 1.00 81.69 103 ALA A CA 1
ATOM 813 C C . ALA A 1 103 ? 46.201 14.431 -39.002 1.00 81.69 103 ALA A C 1
ATOM 815 O O . ALA A 1 103 ? 47.028 15.343 -38.993 1.00 81.69 103 ALA A O 1
ATOM 816 N N . LEU A 1 104 ? 46.506 13.215 -39.473 1.00 80.06 104 LEU A N 1
ATOM 817 C CA . LEU A 1 104 ? 47.824 12.865 -40.001 1.00 80.06 104 LEU A CA 1
ATOM 818 C C . LEU A 1 104 ? 47.974 13.245 -41.485 1.00 80.06 104 LEU A C 1
ATOM 820 O O . LEU A 1 104 ? 46.999 13.229 -42.230 1.00 80.06 104 LEU A O 1
ATOM 824 N N . PRO A 1 105 ? 49.197 13.513 -41.973 1.00 78.44 105 PRO A N 1
ATOM 825 C CA . PRO A 1 105 ? 49.474 13.652 -43.402 1.00 78.44 105 PRO A CA 1
ATOM 826 C C . PRO A 1 105 ? 49.117 12.388 -44.219 1.00 78.44 105 PRO A C 1
ATOM 828 O O . PRO A 1 105 ? 49.328 11.274 -43.729 1.00 78.44 105 PRO A O 1
ATOM 831 N N . PRO A 1 106 ? 48.702 12.509 -45.500 1.00 77.81 106 PRO A N 1
ATOM 832 C CA . PRO A 1 106 ? 48.208 11.381 -46.309 1.00 77.81 106 PRO A CA 1
ATOM 833 C C . PRO A 1 106 ? 49.155 10.173 -46.420 1.00 77.81 106 PRO A C 1
ATOM 835 O O . PRO A 1 106 ? 48.721 9.022 -46.423 1.00 77.81 106 PRO A O 1
ATOM 838 N N . HIS A 1 107 ? 50.467 10.415 -46.471 1.00 75.94 107 HIS A N 1
ATOM 839 C CA . HIS A 1 107 ? 51.475 9.354 -46.560 1.00 75.94 107 HIS A CA 1
ATOM 840 C C . HIS A 1 107 ? 51.612 8.543 -45.255 1.00 75.94 107 HIS A C 1
ATOM 842 O O . HIS A 1 107 ? 51.928 7.354 -45.302 1.00 75.94 107 HIS A O 1
ATOM 848 N N . LEU A 1 108 ? 51.343 9.156 -44.094 1.00 75.94 108 LEU A N 1
ATOM 849 C CA . LEU A 1 108 ? 51.324 8.481 -42.790 1.00 75.94 108 LEU A CA 1
ATOM 850 C C . LEU A 1 108 ? 49.982 7.797 -42.525 1.00 75.94 108 LEU A C 1
ATOM 852 O O . LEU A 1 108 ? 49.977 6.692 -41.986 1.00 75.94 108 LEU A O 1
ATOM 856 N N . GLN A 1 109 ? 48.873 8.395 -42.972 1.00 78.00 109 GLN A N 1
ATOM 857 C CA . GLN A 1 109 ? 47.547 7.770 -42.926 1.00 78.00 109 GLN A CA 1
ATOM 858 C C . GLN A 1 109 ? 47.574 6.398 -43.599 1.00 78.00 109 GLN A C 1
ATOM 860 O O . GLN A 1 109 ? 47.256 5.396 -42.966 1.00 78.00 109 GLN A O 1
ATOM 865 N N . HIS A 1 110 ? 48.044 6.329 -44.849 1.00 76.19 110 HIS A N 1
ATOM 866 C CA . HIS A 1 110 ? 48.134 5.067 -45.585 1.00 76.19 110 HIS A CA 1
ATOM 867 C C . HIS A 1 110 ? 48.993 4.039 -44.834 1.00 76.19 110 HIS A C 1
ATOM 869 O O . HIS A 1 110 ? 48.586 2.900 -44.641 1.00 76.19 110 HIS A O 1
ATOM 875 N N . LYS A 1 111 ? 50.167 4.432 -44.331 1.00 78.44 111 LYS A N 1
ATOM 876 C CA . LYS A 1 111 ? 51.045 3.515 -43.589 1.00 78.44 111 LYS A CA 1
ATOM 877 C C . LYS A 1 111 ? 50.366 2.929 -42.341 1.00 78.44 111 LYS A C 1
ATOM 879 O O . LYS A 1 111 ? 50.483 1.732 -42.095 1.00 78.44 111 LYS A O 1
ATOM 884 N N . ILE A 1 112 ? 49.661 3.757 -41.574 1.00 78.31 112 ILE A N 1
ATOM 885 C CA . ILE A 1 112 ? 49.019 3.371 -40.310 1.00 78.31 112 ILE A CA 1
ATOM 886 C C . ILE A 1 112 ? 47.763 2.523 -40.544 1.00 78.31 112 ILE A C 1
ATOM 888 O O . ILE A 1 112 ? 47.562 1.532 -39.841 1.00 78.31 112 ILE A O 1
ATOM 892 N N . LEU A 1 113 ? 46.956 2.862 -41.555 1.00 79.94 113 LEU A N 1
ATOM 893 C CA . LEU A 1 113 ? 45.749 2.113 -41.917 1.00 79.94 113 LEU A CA 1
ATOM 894 C C . LEU A 1 113 ? 46.066 0.654 -42.270 1.00 79.94 113 LEU A C 1
ATOM 896 O O . LEU A 1 113 ? 45.446 -0.253 -41.714 1.00 79.94 113 LEU A O 1
ATOM 900 N N . PHE A 1 114 ? 47.079 0.435 -43.115 1.00 77.56 114 PHE A N 1
ATOM 901 C CA . PHE A 1 114 ? 47.498 -0.905 -43.540 1.00 77.56 114 PHE A CA 1
ATOM 902 C C . PHE A 1 114 ? 48.237 -1.674 -42.434 1.00 77.56 114 PHE A C 1
ATOM 904 O O . PHE A 1 114 ? 48.013 -2.873 -42.269 1.00 77.56 114 PHE A O 1
ATOM 911 N N . LYS A 1 115 ? 49.098 -1.003 -41.649 1.00 80.31 115 LYS A N 1
ATOM 912 C CA . LYS A 1 115 ? 49.845 -1.634 -40.541 1.00 80.31 115 LYS A CA 1
ATOM 913 C C . LYS A 1 115 ? 48.899 -2.189 -39.472 1.00 80.31 115 LYS A C 1
ATOM 915 O O . LYS A 1 115 ? 49.086 -3.319 -39.031 1.00 80.31 115 LYS A O 1
ATOM 920 N N . ASN A 1 116 ? 47.882 -1.414 -39.095 1.00 74.38 116 ASN A N 1
ATOM 921 C CA . ASN A 1 116 ? 46.951 -1.767 -38.020 1.00 74.38 116 ASN A CA 1
ATOM 922 C C . ASN A 1 116 ? 45.653 -2.429 -38.516 1.00 74.38 116 ASN A C 1
ATOM 924 O O . ASN A 1 116 ? 44.830 -2.822 -37.700 1.00 74.38 116 ASN A O 1
ATOM 928 N N . LYS A 1 117 ? 45.462 -2.578 -39.837 1.00 81.94 117 LYS A N 1
ATOM 929 C CA . LYS A 1 117 ? 44.269 -3.188 -40.461 1.00 81.94 117 LYS A CA 1
ATOM 930 C C . LYS A 1 117 ? 42.937 -2.530 -40.055 1.00 81.94 117 LYS A C 1
ATOM 932 O O . LYS A 1 117 ? 41.896 -3.181 -40.023 1.00 81.94 117 LYS A O 1
ATOM 937 N N . ILE A 1 118 ? 42.954 -1.223 -39.799 1.00 80.94 118 ILE A N 1
ATOM 938 C CA . ILE A 1 118 ? 41.791 -0.441 -39.329 1.00 80.94 118 ILE A CA 1
ATOM 939 C C . ILE A 1 118 ? 40.987 0.213 -40.468 1.00 80.94 118 ILE A C 1
ATOM 941 O O . ILE A 1 118 ? 40.088 1.018 -40.232 1.00 80.94 118 ILE A O 1
ATOM 945 N N . GLU A 1 119 ? 41.274 -0.133 -41.725 1.00 79.31 119 GLU A N 1
ATOM 946 C CA . GLU A 1 119 ? 40.623 0.424 -42.925 1.00 79.31 119 GLU A CA 1
ATOM 947 C C . GLU A 1 119 ? 39.091 0.338 -42.875 1.00 79.31 119 GLU A C 1
ATOM 949 O O . GLU A 1 119 ? 38.391 1.274 -43.264 1.00 79.31 119 GLU A O 1
ATOM 954 N N . ASN A 1 120 ? 38.558 -0.767 -42.348 1.00 79.69 120 ASN A N 1
ATOM 955 C CA . ASN A 1 120 ? 37.117 -0.970 -42.220 1.00 79.69 120 ASN A CA 1
ATOM 956 C C . ASN A 1 120 ? 36.482 -0.033 -41.178 1.00 79.69 120 ASN A C 1
ATOM 958 O O . ASN A 1 120 ? 35.339 0.385 -41.355 1.00 79.69 120 ASN A O 1
ATOM 962 N N . ARG A 1 121 ? 37.226 0.367 -40.138 1.00 79.69 121 ARG A N 1
ATOM 963 C CA . ARG A 1 121 ? 36.765 1.313 -39.104 1.00 79.69 121 ARG A CA 1
ATOM 964 C C . ARG A 1 121 ? 36.594 2.726 -39.659 1.00 79.69 121 ARG A C 1
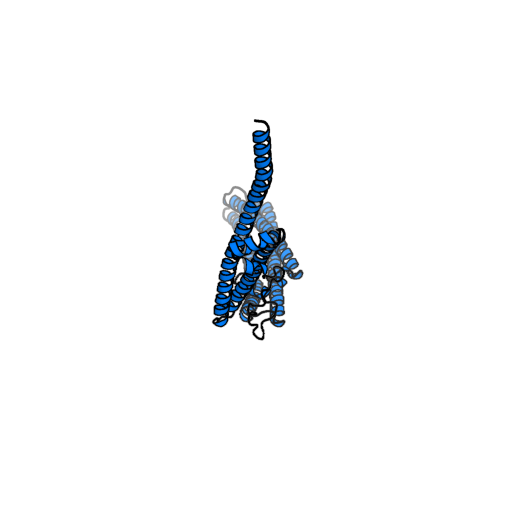ATOM 966 O O . ARG A 1 121 ? 35.688 3.451 -39.255 1.00 79.69 121 ARG A O 1
ATOM 973 N N . MET A 1 122 ? 37.404 3.097 -40.650 1.00 79.94 122 MET A N 1
ATOM 974 C CA . MET A 1 122 ? 37.293 4.387 -41.345 1.00 79.94 122 MET A CA 1
ATOM 975 C C . MET A 1 122 ? 36.061 4.482 -42.252 1.00 79.94 122 MET A C 1
ATOM 977 O O . MET A 1 122 ? 35.651 5.581 -42.611 1.00 79.94 122 MET A O 1
ATOM 981 N N . ARG A 1 123 ? 35.462 3.344 -42.627 1.00 79.75 123 ARG A N 1
ATOM 982 C CA . ARG A 1 123 ? 34.239 3.288 -43.445 1.00 79.75 123 ARG A CA 1
ATOM 983 C C . ARG A 1 123 ? 32.959 3.315 -42.611 1.00 79.75 123 ARG A C 1
ATOM 985 O O . ARG A 1 123 ? 31.877 3.476 -43.170 1.00 79.75 123 ARG A O 1
ATOM 992 N N . MET A 1 124 ? 33.062 3.141 -41.293 1.00 78.00 124 MET A N 1
ATOM 993 C CA . MET A 1 124 ? 31.915 3.230 -40.394 1.00 78.00 124 MET A CA 1
ATOM 994 C C . MET A 1 124 ? 31.449 4.682 -40.280 1.00 78.00 124 MET A C 1
ATOM 996 O O . MET A 1 124 ? 32.262 5.583 -40.098 1.00 78.00 124 MET A O 1
ATOM 1000 N N . ASN A 1 125 ? 30.137 4.909 -40.345 1.00 78.69 125 ASN A N 1
ATOM 1001 C CA . ASN A 1 125 ? 29.562 6.218 -40.060 1.00 78.69 125 ASN A CA 1
ATOM 1002 C C . ASN A 1 125 ? 29.277 6.330 -38.551 1.00 78.69 125 ASN A C 1
ATOM 1004 O O . ASN A 1 125 ? 28.319 5.708 -38.086 1.00 78.69 125 ASN A O 1
ATOM 1008 N N . PRO A 1 126 ? 30.064 7.101 -37.776 1.00 75.56 126 PRO A N 1
ATOM 1009 C CA . PRO A 1 126 ? 29.849 7.219 -36.337 1.00 75.56 126 PRO A CA 1
ATOM 1010 C C . PRO A 1 126 ? 28.539 7.945 -36.004 1.00 75.56 126 PRO A C 1
ATOM 1012 O O . PRO A 1 126 ? 27.971 7.717 -34.940 1.00 75.56 126 PRO A O 1
ATOM 1015 N N . ASP A 1 127 ? 28.013 8.785 -36.895 1.00 70.06 127 ASP A N 1
ATOM 1016 C CA . ASP A 1 127 ? 26.803 9.563 -36.622 1.00 70.06 127 ASP A CA 1
ATOM 1017 C C . ASP A 1 127 ? 25.509 8.752 -36.872 1.00 70.06 127 ASP A C 1
ATOM 1019 O O . ASP A 1 127 ? 24.414 9.205 -36.537 1.00 70.06 127 ASP A O 1
ATOM 1023 N N . PHE A 1 128 ? 25.616 7.530 -37.411 1.00 70.44 128 PHE A N 1
ATOM 1024 C CA . PHE A 1 128 ? 24.483 6.625 -37.608 1.00 70.44 128 PHE A CA 1
ATOM 1025 C C . PHE A 1 128 ? 24.427 5.556 -36.508 1.00 70.44 128 PHE A C 1
ATOM 1027 O O . PHE A 1 128 ? 25.015 4.481 -36.621 1.00 70.44 128 PHE A O 1
ATOM 1034 N N . ILE A 1 129 ? 23.687 5.853 -35.437 1.00 73.75 129 ILE A N 1
ATOM 1035 C CA . ILE A 1 129 ? 23.423 4.925 -34.331 1.00 73.75 129 ILE A CA 1
ATOM 1036 C C . ILE A 1 129 ? 21.962 4.490 -34.427 1.00 73.75 129 ILE A C 1
ATOM 1038 O O . ILE A 1 129 ? 21.055 5.301 -34.256 1.00 73.75 129 ILE A O 1
ATOM 1042 N N . SER A 1 130 ? 21.728 3.210 -34.703 1.00 69.31 130 SER A N 1
ATOM 1043 C CA . SER A 1 130 ? 20.384 2.650 -34.857 1.00 69.31 130 SER A CA 1
ATOM 1044 C C . SER A 1 130 ? 20.242 1.365 -34.055 1.00 69.31 130 SER A C 1
ATOM 1046 O O . SER A 1 130 ? 21.241 0.728 -33.742 1.00 69.31 130 SER A O 1
ATOM 1048 N N . ILE A 1 131 ? 19.000 1.008 -33.729 1.00 70.44 131 ILE A N 1
ATOM 1049 C CA . ILE A 1 131 ? 18.567 -0.296 -33.196 1.00 70.44 131 ILE A CA 1
ATOM 1050 C C . ILE A 1 131 ? 17.415 -0.880 -34.038 1.00 70.44 131 ILE A C 1
ATOM 1052 O O . ILE A 1 131 ? 16.662 -1.734 -33.577 1.00 70.44 131 ILE A O 1
ATOM 1056 N N . ALA A 1 132 ? 17.226 -0.366 -35.259 1.00 65.88 132 ALA A N 1
ATOM 1057 C CA . ALA A 1 132 ? 16.122 -0.735 -36.151 1.00 65.88 132 ALA A CA 1
ATOM 1058 C C . ALA A 1 132 ? 16.229 -2.166 -36.710 1.00 65.88 132 ALA A C 1
ATOM 1060 O O . ALA A 1 132 ? 15.257 -2.692 -37.241 1.00 65.88 132 ALA A O 1
ATOM 1061 N N . ASP A 1 133 ? 17.406 -2.774 -36.593 1.00 66.25 133 ASP A N 1
ATOM 1062 C CA . ASP A 1 133 ? 17.700 -4.174 -36.893 1.00 66.25 133 ASP A CA 1
ATOM 1063 C C . ASP A 1 133 ? 17.082 -5.150 -35.877 1.00 66.25 133 ASP A C 1
ATOM 1065 O O . ASP A 1 133 ? 16.875 -6.318 -36.201 1.00 66.25 133 ASP A O 1
ATOM 1069 N N . ILE A 1 134 ? 16.736 -4.683 -34.673 1.00 67.94 134 ILE A N 1
ATOM 1070 C CA . ILE A 1 134 ? 16.148 -5.522 -33.625 1.00 67.94 134 ILE A CA 1
ATOM 1071 C C . ILE A 1 134 ? 14.635 -5.643 -33.845 1.00 67.94 134 ILE A C 1
ATOM 1073 O O . ILE A 1 134 ? 13.956 -4.617 -33.978 1.00 67.94 134 ILE A O 1
ATOM 1077 N N . PRO A 1 135 ? 14.058 -6.859 -33.784 1.00 61.62 135 PRO A N 1
ATOM 1078 C CA . PRO A 1 135 ? 12.621 -7.046 -33.905 1.00 61.62 135 PRO A CA 1
ATOM 1079 C C . PRO A 1 135 ? 11.824 -6.169 -32.927 1.00 61.62 135 PRO A C 1
ATOM 1081 O O . PRO A 1 135 ? 12.184 -5.960 -31.758 1.00 61.62 135 PRO A O 1
ATOM 1084 N N . SER A 1 136 ? 10.686 -5.656 -33.388 1.00 61.38 136 SER A N 1
ATOM 1085 C CA . SER A 1 136 ? 9.686 -5.074 -32.495 1.00 61.38 136 SER A CA 1
ATOM 1086 C C . SER A 1 136 ? 9.072 -6.176 -31.634 1.00 61.38 136 SER A C 1
ATOM 1088 O O . SER A 1 136 ? 8.778 -7.261 -32.140 1.00 61.38 136 SER A O 1
ATOM 1090 N N . ILE A 1 137 ? 8.842 -5.894 -30.348 1.00 60.69 137 ILE A N 1
ATOM 1091 C CA . ILE A 1 137 ? 8.124 -6.821 -29.464 1.00 60.69 137 ILE A CA 1
ATOM 1092 C C . ILE A 1 137 ? 6.754 -7.103 -30.103 1.00 60.69 137 ILE A C 1
ATOM 1094 O O . ILE A 1 137 ? 6.064 -6.144 -30.463 1.00 60.69 137 ILE A O 1
ATOM 1098 N N . PRO A 1 138 ? 6.361 -8.377 -30.295 1.00 53.03 138 PRO A N 1
ATOM 1099 C CA . PRO A 1 138 ? 5.091 -8.705 -30.927 1.00 53.03 138 PRO A CA 1
ATOM 1100 C C . PRO A 1 138 ? 3.941 -8.105 -30.114 1.00 53.03 138 PRO A C 1
ATOM 1102 O O . PRO A 1 138 ? 3.746 -8.426 -28.942 1.00 53.03 138 PRO A O 1
ATOM 1105 N N . VAL A 1 139 ? 3.187 -7.201 -30.741 1.00 49.38 139 VAL A N 1
ATOM 1106 C CA . VAL A 1 139 ? 2.005 -6.582 -30.140 1.00 49.38 139 VAL A CA 1
ATOM 1107 C C . VAL A 1 139 ? 0.823 -7.503 -30.412 1.00 49.38 139 VAL A C 1
ATOM 1109 O O . VAL A 1 139 ? 0.347 -7.587 -31.540 1.00 49.38 139 VAL A O 1
ATOM 1112 N N . TYR A 1 140 ? 0.350 -8.212 -29.390 1.00 48.69 140 TYR A N 1
ATOM 1113 C CA . TYR A 1 140 ? -0.902 -8.958 -29.504 1.00 48.69 140 TYR A CA 1
ATOM 1114 C C . TYR A 1 140 ? -2.089 -7.990 -29.584 1.00 48.69 140 TYR A C 1
ATOM 1116 O O . TYR A 1 140 ? -2.135 -6.987 -28.861 1.00 48.69 140 TYR A O 1
ATOM 1124 N N . GLU A 1 141 ? -3.078 -8.313 -30.421 1.00 36.53 141 GLU A N 1
ATOM 1125 C CA . GLU A 1 141 ? -4.372 -7.626 -30.419 1.00 36.53 141 GLU A CA 1
ATOM 1126 C C . GLU A 1 141 ? -4.934 -7.570 -28.987 1.00 36.53 141 GLU A C 1
ATOM 1128 O O . GLU A 1 141 ? -5.105 -8.590 -28.317 1.00 36.53 141 GLU A O 1
ATOM 1133 N N . GLY A 1 142 ? -5.184 -6.352 -28.496 1.00 41.97 142 GLY A N 1
ATOM 1134 C CA . GLY A 1 142 ? -5.712 -6.107 -27.150 1.00 41.97 142 GLY A CA 1
ATOM 1135 C C . GLY A 1 142 ? -4.684 -5.768 -26.061 1.00 41.97 142 GLY A C 1
ATOM 1136 O O . GLY A 1 142 ? -5.082 -5.651 -24.902 1.00 41.97 142 GLY A O 1
ATOM 1137 N N . MET A 1 143 ? -3.399 -5.572 -26.381 1.00 44.53 143 MET A N 1
ATOM 1138 C CA . MET A 1 143 ? -2.390 -5.097 -25.418 1.00 44.53 143 MET A CA 1
ATOM 1139 C C . MET A 1 143 ? -2.260 -3.553 -25.473 1.00 44.53 143 MET A C 1
ATOM 1141 O O . MET A 1 143 ? -1.751 -3.021 -26.459 1.00 44.53 143 MET A O 1
ATOM 1145 N N . PRO A 1 144 ? -2.746 -2.784 -24.473 1.00 43.12 144 PRO A N 1
ATOM 1146 C CA . PRO A 1 144 ? -2.715 -1.321 -24.533 1.00 43.12 144 PRO A CA 1
ATOM 1147 C C . PRO A 1 144 ? -1.337 -0.745 -24.163 1.00 43.12 144 PRO A C 1
ATOM 1149 O O . PRO A 1 144 ? -0.644 -1.278 -23.298 1.00 43.12 144 PRO A O 1
ATOM 1152 N N . LYS A 1 145 ? -1.006 0.431 -24.725 1.00 42.84 145 LYS A N 1
ATOM 1153 C CA . LYS A 1 145 ? 0.195 1.268 -24.462 1.00 42.84 145 LYS A CA 1
ATOM 1154 C C . LYS A 1 145 ? 0.492 1.594 -22.978 1.00 42.84 145 LYS A C 1
ATOM 1156 O O . LYS A 1 145 ? 1.513 2.202 -22.685 1.00 42.84 145 LYS A O 1
ATOM 1161 N N . TYR A 1 146 ? -0.374 1.203 -22.039 1.00 44.72 146 TYR A N 1
ATOM 1162 C CA . TYR A 1 146 ? -0.308 1.523 -20.605 1.00 44.72 146 TYR A CA 1
ATOM 1163 C C . TYR A 1 146 ? 0.144 0.347 -19.718 1.00 44.72 146 TYR A C 1
ATOM 1165 O O . TYR A 1 146 ? -0.159 0.317 -18.524 1.00 44.72 146 TYR A O 1
ATOM 1173 N N . ALA A 1 147 ? 0.918 -0.591 -20.272 1.00 40.34 147 ALA A N 1
ATOM 1174 C CA . ALA A 1 147 ? 1.572 -1.676 -19.534 1.00 40.34 147 ALA A CA 1
ATOM 1175 C C . ALA A 1 147 ? 2.303 -1.278 -18.219 1.00 40.34 147 ALA A C 1
ATOM 1177 O O . ALA A 1 147 ? 2.276 -2.098 -17.298 1.00 40.34 147 ALA A O 1
ATOM 1178 N N . PRO A 1 148 ? 2.867 -0.056 -18.037 1.00 41.69 148 PRO A N 1
ATOM 1179 C CA . PRO A 1 148 ? 3.598 0.297 -16.811 1.00 41.69 148 PRO A CA 1
ATOM 1180 C C . PRO A 1 148 ? 2.750 0.320 -15.530 1.00 41.69 148 PRO A C 1
ATOM 1182 O O . PRO A 1 148 ? 3.254 0.054 -14.442 1.00 41.69 148 PRO A O 1
ATOM 1185 N N . VAL A 1 149 ? 1.450 0.628 -15.633 1.00 37.88 149 VAL A N 1
ATOM 1186 C CA . VAL A 1 149 ? 0.537 0.645 -14.469 1.00 37.88 149 VAL A CA 1
ATOM 1187 C C . VAL A 1 149 ? 0.202 -0.782 -14.012 1.00 37.88 149 VAL A C 1
ATOM 1189 O O . VAL A 1 149 ? -0.199 -1.019 -12.874 1.00 37.88 149 VAL A O 1
ATOM 1192 N N . ILE A 1 150 ? 0.375 -1.745 -14.915 1.00 41.72 150 ILE A N 1
ATOM 1193 C CA . ILE A 1 150 ? -0.147 -3.104 -14.817 1.00 41.72 150 ILE A CA 1
ATOM 1194 C C . ILE A 1 150 ? 0.919 -4.066 -14.274 1.00 41.72 150 ILE A C 1
ATOM 1196 O O . ILE A 1 150 ? 0.571 -4.959 -13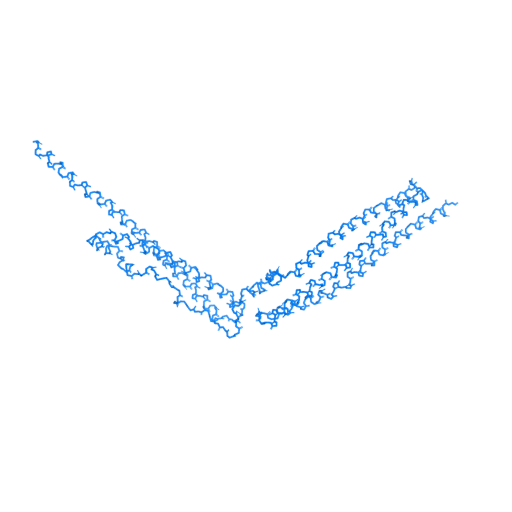.503 1.00 41.72 150 ILE A O 1
ATOM 1200 N N . THR A 1 151 ? 2.201 -3.846 -14.586 1.00 38.72 151 THR A N 1
ATOM 1201 C CA . THR A 1 151 ? 3.341 -4.590 -14.011 1.00 38.72 151 THR A CA 1
ATOM 1202 C C . THR A 1 151 ? 3.381 -4.489 -12.484 1.00 38.72 151 THR A C 1
ATOM 1204 O O . THR A 1 151 ? 3.443 -5.513 -11.812 1.00 38.72 151 THR A O 1
ATOM 1207 N N . LYS A 1 152 ? 3.165 -3.293 -11.912 1.00 39.94 152 LYS A N 1
ATOM 1208 C CA . LYS A 1 152 ? 3.120 -3.107 -10.445 1.00 39.94 152 LYS A CA 1
ATOM 1209 C C . LYS A 1 152 ? 2.023 -3.917 -9.746 1.00 39.94 152 LYS A C 1
ATOM 1211 O O . LYS A 1 152 ? 2.187 -4.329 -8.606 1.00 39.94 152 LYS A O 1
ATOM 1216 N N . ILE A 1 153 ? 0.883 -4.145 -10.400 1.00 38.06 153 ILE A N 1
ATOM 1217 C CA . ILE A 1 153 ? -0.223 -4.910 -9.802 1.00 38.06 153 ILE A CA 1
ATOM 1218 C C . ILE A 1 153 ? 0.059 -6.417 -9.893 1.00 38.06 153 ILE A C 1
ATOM 1220 O O . ILE A 1 153 ? -0.276 -7.143 -8.961 1.00 38.06 153 ILE A O 1
ATOM 1224 N N . ALA A 1 154 ? 0.687 -6.874 -10.981 1.00 35.34 154 ALA A N 1
ATOM 1225 C CA . ALA A 1 154 ? 0.984 -8.282 -11.250 1.00 35.34 154 ALA A CA 1
ATOM 1226 C C . ALA A 1 154 ? 2.123 -8.860 -10.387 1.00 35.34 154 ALA A C 1
ATOM 1228 O O . ALA A 1 154 ? 2.052 -10.029 -10.014 1.00 35.34 154 ALA A O 1
ATOM 1229 N N . ASP A 1 155 ? 3.120 -8.051 -10.011 1.00 36.31 155 ASP A N 1
ATOM 1230 C CA . ASP A 1 155 ? 4.314 -8.487 -9.260 1.00 36.31 155 ASP A CA 1
ATOM 1231 C C . ASP A 1 155 ? 4.062 -8.768 -7.762 1.00 36.31 155 ASP A C 1
ATOM 1233 O O . ASP A 1 155 ? 4.992 -8.918 -6.971 1.00 36.31 155 ASP A O 1
ATOM 1237 N N . GLY A 1 156 ? 2.804 -8.797 -7.308 1.00 35.91 156 GLY A N 1
ATOM 1238 C CA . GLY A 1 156 ? 2.460 -9.017 -5.896 1.00 35.91 156 GLY A CA 1
ATOM 1239 C C . GLY A 1 156 ? 2.857 -7.869 -4.952 1.00 35.91 156 GLY A C 1
ATOM 1240 O O . GLY A 1 156 ? 2.396 -7.828 -3.809 1.00 35.91 156 GLY A O 1
ATOM 1241 N N . MET A 1 157 ? 3.628 -6.888 -5.427 1.00 39.34 157 MET A N 1
ATOM 1242 C CA . MET A 1 157 ? 3.943 -5.648 -4.728 1.00 39.34 157 MET A CA 1
ATOM 1243 C C . MET A 1 157 ? 2.940 -4.570 -5.130 1.00 39.34 157 MET A C 1
ATOM 1245 O O . MET A 1 157 ? 3.188 -3.773 -6.026 1.00 39.34 157 MET A O 1
ATOM 1249 N N . MET A 1 158 ? 1.796 -4.522 -4.440 1.00 40.94 158 MET A N 1
ATOM 1250 C CA . MET A 1 158 ? 0.841 -3.414 -4.556 1.00 40.94 158 MET A CA 1
ATOM 1251 C C . MET A 1 158 ? 1.444 -2.113 -3.998 1.00 40.94 158 MET A C 1
ATOM 1253 O O . MET A 1 158 ? 0.999 -1.603 -2.968 1.00 40.94 158 MET A O 1
ATOM 1257 N N . GLU A 1 159 ? 2.442 -1.545 -4.671 1.00 41.81 159 GLU A N 1
ATOM 1258 C CA . GLU A 1 159 ? 2.621 -0.105 -4.616 1.00 41.81 159 GLU A CA 1
ATOM 1259 C C . GLU A 1 159 ? 1.310 0.500 -5.102 1.00 41.81 159 GLU A C 1
ATOM 1261 O O . GLU A 1 159 ? 0.879 0.238 -6.225 1.00 41.81 159 GLU A O 1
ATOM 1266 N N . GLU A 1 160 ? 0.627 1.229 -4.219 1.00 51.41 160 GLU A N 1
ATOM 1267 C CA . GLU A 1 160 ? -0.680 1.801 -4.520 1.00 51.41 160 GLU A CA 1
ATOM 1268 C C . GLU A 1 160 ? -0.609 2.517 -5.877 1.00 51.41 160 GLU A C 1
ATOM 1270 O O . GLU A 1 160 ? 0.283 3.333 -6.110 1.00 51.41 160 GLU A O 1
ATOM 127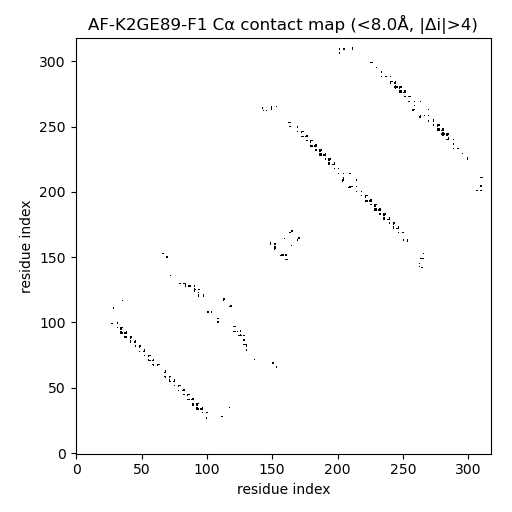5 N N . ILE A 1 161 ? -1.484 2.104 -6.795 1.00 60.31 161 ILE A N 1
ATOM 1276 C CA . ILE A 1 161 ? -1.569 2.593 -8.176 1.00 60.31 161 ILE A CA 1
ATOM 1277 C C . ILE A 1 161 ? -1.496 4.124 -8.158 1.00 60.31 161 ILE A C 1
ATOM 1279 O O . ILE A 1 161 ? -2.054 4.740 -7.254 1.00 60.31 161 ILE A O 1
ATOM 1283 N N . GLU A 1 162 ? -0.840 4.754 -9.129 1.00 58.34 162 GLU A N 1
ATOM 1284 C CA . GLU A 1 162 ? -0.717 6.218 -9.168 1.00 58.34 162 GLU A CA 1
ATOM 1285 C C . GLU A 1 162 ? -2.087 6.919 -9.110 1.00 58.34 162 GLU A C 1
ATOM 1287 O O . GLU A 1 162 ? -2.254 7.853 -8.333 1.00 58.34 162 GLU A O 1
ATOM 1292 N N . ASP A 1 163 ? -3.105 6.378 -9.794 1.00 58.06 163 ASP A N 1
ATOM 1293 C CA . ASP A 1 163 ? -4.511 6.815 -9.706 1.00 58.06 163 ASP A CA 1
ATOM 1294 C C . ASP A 1 163 ? -5.102 6.739 -8.275 1.00 58.06 163 ASP A C 1
ATOM 1296 O O . ASP A 1 163 ? -6.074 7.419 -7.971 1.00 58.06 163 ASP A O 1
ATOM 1300 N N . ILE A 1 164 ? -4.560 5.889 -7.395 1.00 64.19 164 ILE A N 1
ATOM 1301 C CA . ILE A 1 164 ? -4.923 5.801 -5.969 1.00 64.19 164 ILE A CA 1
ATOM 1302 C C . ILE A 1 164 ? -4.060 6.765 -5.145 1.00 64.19 164 ILE A C 1
ATOM 1304 O O . ILE A 1 164 ? -4.592 7.457 -4.285 1.00 64.19 164 ILE A O 1
ATOM 1308 N N . LYS A 1 165 ? -2.747 6.835 -5.401 1.00 65.25 165 LYS A N 1
ATOM 1309 C CA . LYS A 1 165 ? -1.813 7.717 -4.675 1.00 65.25 165 LYS A CA 1
ATOM 1310 C C . LYS A 1 165 ? -2.102 9.201 -4.880 1.00 65.25 165 LYS A C 1
ATOM 1312 O O . LYS A 1 165 ? -1.852 9.984 -3.976 1.00 65.25 165 LYS A O 1
ATOM 1317 N N . THR A 1 166 ? -2.592 9.572 -6.057 1.00 73.69 166 THR A N 1
ATOM 1318 C CA . THR A 1 166 ? -2.866 10.964 -6.444 1.00 73.69 166 THR A CA 1
ATOM 1319 C C . THR A 1 166 ? -4.328 11.368 -6.237 1.00 73.69 166 THR A C 1
ATOM 1321 O O . THR A 1 166 ? -4.691 12.510 -6.504 1.00 73.69 166 THR A O 1
ATOM 1324 N N . ASP A 1 167 ? -5.182 10.465 -5.737 1.00 82.50 167 ASP A N 1
ATOM 1325 C CA . ASP A 1 167 ? -6.595 10.768 -5.504 1.00 82.50 167 ASP A CA 1
ATOM 1326 C C . ASP A 1 167 ? -6.763 11.705 -4.298 1.00 82.50 167 ASP A C 1
ATOM 1328 O O . ASP A 1 167 ? -6.714 11.276 -3.145 1.00 82.50 167 ASP A O 1
ATOM 1332 N N . GLU A 1 168 ? -7.011 12.989 -4.561 1.00 85.19 168 GLU A N 1
ATOM 1333 C CA . GLU A 1 168 ? -7.158 14.037 -3.536 1.00 85.19 168 GLU A CA 1
ATOM 1334 C C . GLU A 1 168 ? -8.217 13.698 -2.474 1.00 85.19 168 GLU A C 1
ATOM 1336 O O . GLU A 1 168 ? -8.035 13.956 -1.281 1.00 85.19 168 GLU A O 1
ATOM 1341 N N . GLN A 1 169 ? -9.323 13.069 -2.890 1.00 87.00 169 GLN A N 1
ATOM 1342 C CA . GLN A 1 169 ? -10.380 12.640 -1.973 1.00 87.00 169 GLN A CA 1
ATOM 1343 C C . GLN A 1 169 ? -9.888 11.541 -1.027 1.00 87.00 169 GLN A C 1
ATOM 1345 O O . GLN A 1 169 ? -10.167 11.585 0.173 1.00 87.00 169 GLN A O 1
ATOM 1350 N N . LEU A 1 170 ? -9.153 10.555 -1.542 1.00 86.81 170 LEU A N 1
ATOM 1351 C CA . LEU A 1 170 ? -8.570 9.492 -0.736 1.00 86.81 170 LEU A CA 1
ATOM 1352 C C . LEU A 1 170 ? -7.514 10.022 0.237 1.00 86.81 170 LEU A C 1
ATOM 1354 O O . LEU A 1 170 ? -7.540 9.620 1.400 1.00 86.81 170 LEU A O 1
ATOM 1358 N N . ILE A 1 171 ? -6.648 10.936 -0.213 1.00 83.69 171 ILE A N 1
ATOM 1359 C CA . ILE A 1 171 ? -5.637 11.594 0.629 1.00 83.69 171 ILE A CA 1
ATOM 1360 C C . ILE A 1 171 ? -6.327 12.322 1.787 1.00 83.69 171 ILE A C 1
ATOM 1362 O O . ILE A 1 171 ? -6.030 12.063 2.953 1.00 83.69 171 ILE A O 1
ATOM 1366 N N . SER A 1 172 ? -7.339 13.145 1.492 1.00 90.19 172 SER A N 1
ATOM 1367 C CA . SER A 1 172 ? -8.121 13.858 2.511 1.00 90.19 172 SER A CA 1
ATOM 1368 C C . SER A 1 172 ? -8.768 12.909 3.533 1.00 90.19 172 SER A C 1
ATOM 1370 O O . SER A 1 172 ? -8.736 13.148 4.747 1.00 90.19 172 SER A O 1
ATOM 1372 N N . LEU A 1 173 ? -9.330 11.790 3.062 1.00 90.69 173 LEU A N 1
ATOM 1373 C CA . LEU A 1 173 ? -9.914 10.768 3.931 1.00 90.69 173 LEU A CA 1
ATOM 1374 C C . LEU A 1 173 ? -8.861 10.082 4.813 1.00 90.69 173 LEU A C 1
ATOM 1376 O O . LEU A 1 173 ? -9.142 9.813 5.984 1.00 90.69 173 LEU A O 1
ATOM 1380 N N . GLN A 1 174 ? -7.670 9.803 4.276 1.00 86.94 174 GLN A N 1
ATOM 1381 C CA . GLN A 1 174 ? -6.549 9.211 5.013 1.00 86.94 174 GLN A CA 1
ATOM 1382 C C . GLN A 1 174 ? -6.023 10.159 6.094 1.00 86.94 174 GLN A C 1
ATOM 1384 O O . GLN A 1 174 ? -5.927 9.754 7.252 1.00 86.94 174 GLN A O 1
ATOM 1389 N N . GLU A 1 175 ? -5.801 11.433 5.773 1.00 91.00 175 GLU A N 1
ATOM 1390 C CA . GLU A 1 175 ? -5.376 12.437 6.755 1.00 91.00 175 GLU A CA 1
ATOM 1391 C C . GLU A 1 175 ? -6.388 12.584 7.897 1.00 91.00 175 GLU A C 1
ATOM 1393 O O . GLU A 1 175 ? -6.031 12.652 9.079 1.00 91.00 175 GLU A O 1
ATOM 1398 N N . ARG A 1 176 ? -7.685 12.623 7.566 1.00 93.44 176 ARG 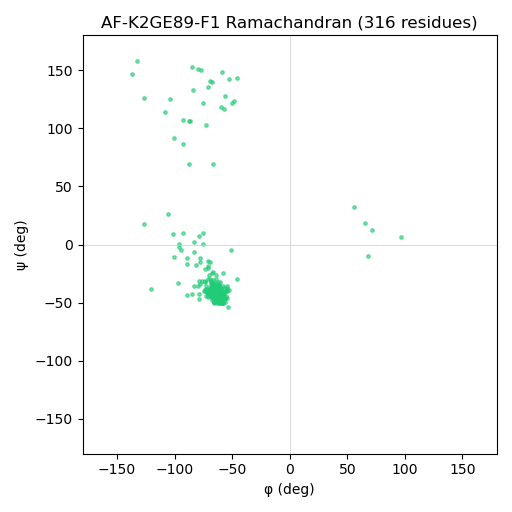A N 1
ATOM 1399 C CA . ARG A 1 176 ? -8.742 12.681 8.580 1.00 93.44 176 ARG A CA 1
ATOM 1400 C C . ARG A 1 176 ? -8.749 11.417 9.435 1.00 93.44 176 ARG A C 1
ATOM 1402 O O . ARG A 1 176 ? -8.881 11.511 10.656 1.00 93.44 176 ARG A O 1
ATOM 1409 N N . TYR A 1 177 ? -8.588 10.250 8.818 1.00 91.31 177 TYR A N 1
ATOM 1410 C CA . TYR A 1 177 ? -8.503 8.973 9.520 1.00 91.31 177 TYR A CA 1
ATOM 1411 C C . TYR A 1 177 ? -7.345 8.951 10.527 1.00 91.31 177 TYR A C 1
ATOM 1413 O O . TYR A 1 177 ? -7.558 8.583 11.683 1.00 91.31 177 TYR A O 1
ATOM 1421 N N . GLU A 1 178 ? -6.156 9.406 10.135 1.00 89.75 178 GLU A N 1
ATOM 1422 C CA . GLU A 1 178 ? -4.982 9.468 11.011 1.00 89.75 178 GLU A CA 1
ATOM 1423 C C . GLU A 1 178 ? -5.193 10.422 12.191 1.00 89.75 178 GLU A C 1
ATOM 1425 O O . GLU A 1 178 ? -4.935 10.055 13.343 1.00 89.75 178 GLU A O 1
ATOM 1430 N N . LYS A 1 179 ? -5.762 11.609 11.938 1.00 92.88 179 LYS A N 1
ATOM 1431 C CA . LYS A 1 179 ? -6.106 12.585 12.987 1.00 92.88 179 LYS A CA 1
ATOM 1432 C C . LYS A 1 179 ? -7.073 11.999 14.018 1.00 92.88 179 LYS A C 1
ATOM 1434 O O . LYS A 1 179 ? -6.866 12.154 15.223 1.00 92.88 179 LYS A O 1
ATOM 1439 N N . VAL A 1 180 ? -8.126 11.312 13.572 1.00 92.44 180 VAL A N 1
ATOM 1440 C CA . VAL A 1 180 ? -9.106 10.682 14.474 1.00 92.44 180 VAL A CA 1
ATOM 1441 C C . VAL A 1 180 ? -8.481 9.492 15.210 1.00 92.44 180 VAL A C 1
ATOM 1443 O O . VAL A 1 180 ? -8.721 9.313 16.404 1.00 92.44 180 VAL A O 1
ATOM 1446 N N . GLN A 1 181 ? -7.629 8.706 14.547 1.00 89.56 181 GLN A N 1
ATOM 1447 C CA . GLN A 1 181 ? -6.917 7.593 15.174 1.00 89.56 181 GLN A CA 1
ATOM 1448 C C . GLN A 1 181 ? -5.988 8.070 16.296 1.00 89.56 181 GLN A C 1
ATOM 1450 O O . GLN A 1 181 ? -5.936 7.440 17.354 1.00 89.56 181 GLN A O 1
ATOM 1455 N N . PHE A 1 182 ? -5.290 9.189 16.098 1.00 90.69 182 PHE A N 1
ATOM 1456 C CA . PHE A 1 182 ? -4.473 9.810 17.136 1.00 90.69 182 PHE A CA 1
ATOM 1457 C C . PHE A 1 182 ? -5.322 10.241 18.343 1.00 90.69 182 PHE A C 1
ATOM 1459 O O . PHE A 1 182 ? -5.044 9.823 19.468 1.00 90.69 182 PHE A O 1
ATOM 1466 N N . LYS A 1 183 ? -6.423 10.970 18.109 1.00 92.19 183 LYS A N 1
ATOM 1467 C CA . LYS A 1 183 ? -7.362 11.382 19.173 1.00 92.19 183 LYS A CA 1
ATOM 1468 C C . LYS A 1 183 ? -7.960 10.192 19.927 1.00 92.19 183 LYS A C 1
ATOM 1470 O O . LYS A 1 183 ? -8.103 10.238 21.147 1.00 92.19 183 LYS A O 1
ATOM 1475 N N . SER A 1 184 ? -8.264 9.100 19.224 1.00 89.94 184 SER A N 1
ATOM 1476 C CA . SER A 1 184 ? -8.754 7.863 19.837 1.00 89.94 184 SER A CA 1
ATOM 1477 C C . SER A 1 184 ? -7.732 7.246 20.792 1.00 89.94 184 SER A C 1
ATOM 1479 O O . SER A 1 184 ? -8.120 6.797 21.869 1.00 89.94 184 SER A O 1
ATOM 1481 N N . LYS A 1 185 ? -6.440 7.230 20.428 1.00 89.44 185 LYS A N 1
ATOM 1482 C CA . LYS A 1 185 ? -5.367 6.736 21.308 1.00 89.44 185 LYS A CA 1
ATOM 1483 C C . LYS A 1 185 ? -5.230 7.605 22.557 1.00 89.44 185 LYS A C 1
ATOM 1485 O O . LYS A 1 185 ? -5.113 7.078 23.658 1.00 89.44 185 LYS A O 1
ATOM 1490 N N . GLU A 1 186 ? -5.288 8.924 22.397 1.00 90.44 186 GLU A N 1
ATOM 1491 C CA . GLU A 1 186 ? -5.223 9.862 23.520 1.00 90.44 186 GLU A CA 1
ATOM 1492 C C . GLU A 1 186 ? -6.409 9.680 24.483 1.00 90.44 186 GLU A C 1
ATOM 1494 O O . GLU A 1 186 ? -6.228 9.621 25.699 1.00 90.44 186 GLU A O 1
ATOM 1499 N N . SER A 1 187 ? -7.622 9.536 23.941 1.00 90.12 187 SER A N 1
ATOM 1500 C CA . SER A 1 187 ? -8.835 9.258 24.716 1.00 90.12 187 SER A CA 1
ATOM 1501 C C . SER A 1 187 ? -8.722 7.940 25.487 1.00 90.12 187 SER A C 1
ATOM 1503 O O . SER A 1 187 ? -8.987 7.918 26.686 1.00 90.12 187 SER A O 1
ATOM 1505 N N . HIS A 1 188 ? -8.218 6.879 24.851 1.00 88.75 188 HIS A N 1
ATOM 1506 C CA . HIS A 1 188 ? -7.989 5.591 25.504 1.00 88.75 188 HIS A CA 1
ATOM 1507 C C . HIS A 1 188 ? -7.009 5.689 26.688 1.00 88.75 188 HIS A C 1
ATOM 1509 O O . HIS A 1 188 ? -7.284 5.167 27.769 1.00 88.75 188 HIS A O 1
ATOM 1515 N N . LEU A 1 189 ? -5.899 6.420 26.526 1.00 90.62 189 LEU A N 1
ATOM 1516 C CA . LEU A 1 189 ? -4.938 6.664 27.610 1.00 90.62 189 LEU A CA 1
ATOM 1517 C C . LEU A 1 189 ? -5.563 7.452 28.769 1.00 90.62 189 LEU A C 1
ATOM 1519 O O . LEU A 1 189 ? -5.290 7.162 29.934 1.00 90.62 189 LEU A O 1
ATOM 1523 N N . LYS A 1 190 ? -6.421 8.437 28.471 1.00 91.44 190 LYS A N 1
ATOM 1524 C CA . LYS A 1 190 ? -7.182 9.163 29.501 1.00 91.44 190 LYS A CA 1
ATOM 1525 C C . LYS A 1 190 ? -8.113 8.215 30.255 1.00 91.44 190 LYS A C 1
ATOM 1527 O O . LYS A 1 190 ? -8.086 8.222 31.481 1.00 91.44 190 LYS A O 1
ATOM 1532 N N . THR A 1 191 ? -8.870 7.371 29.550 1.00 91.00 191 THR A N 1
ATOM 1533 C CA . THR A 1 191 ? -9.730 6.341 30.158 1.00 91.00 191 THR A CA 1
ATOM 1534 C C . THR A 1 191 ? -8.928 5.438 31.100 1.00 91.00 191 THR A C 1
ATOM 1536 O O . THR A 1 191 ? -9.348 5.211 32.233 1.00 91.00 191 THR A O 1
ATOM 1539 N N . GLN A 1 192 ? -7.748 4.972 30.677 1.00 91.19 192 GLN A N 1
ATOM 1540 C CA . GLN A 1 192 ? -6.887 4.106 31.487 1.00 91.19 192 GLN A CA 1
ATOM 1541 C C . GLN A 1 192 ? -6.420 4.783 32.785 1.00 91.19 192 GLN A C 1
ATOM 1543 O O . GLN A 1 192 ? -6.567 4.205 33.858 1.00 91.19 192 GLN A O 1
ATOM 1548 N N . LYS A 1 193 ? -5.949 6.034 32.719 1.00 92.88 193 LYS A N 1
ATOM 1549 C CA . LYS A 1 193 ? -5.538 6.787 33.919 1.00 92.88 193 LYS A CA 1
ATOM 1550 C C . LYS A 1 193 ? -6.683 6.975 34.917 1.00 92.88 193 LYS A C 1
ATOM 1552 O O . LYS A 1 193 ? -6.481 6.921 36.127 1.00 92.88 193 LYS A O 1
ATOM 1557 N N . VAL A 1 194 ? -7.901 7.196 34.420 1.00 93.44 194 VAL A N 1
ATOM 1558 C CA . VAL A 1 194 ? -9.087 7.300 35.282 1.00 93.44 194 VAL A CA 1
ATOM 1559 C C . VAL A 1 194 ? -9.395 5.966 35.953 1.00 93.44 194 VAL A C 1
ATOM 1561 O O . VAL A 1 194 ? -9.737 5.949 37.134 1.00 93.44 194 VAL A O 1
ATOM 1564 N N . LEU A 1 195 ? -9.255 4.857 35.223 1.00 91.88 195 LEU A N 1
ATOM 1565 C CA . LEU A 1 195 ? -9.455 3.517 35.770 1.00 91.88 195 LEU A CA 1
ATOM 1566 C C . LEU A 1 195 ? -8.460 3.191 36.878 1.00 91.88 195 LEU A C 1
ATOM 1568 O O . LEU A 1 195 ? -8.881 2.711 37.925 1.00 91.88 195 LEU A O 1
ATOM 1572 N N . GLU A 1 196 ? -7.184 3.515 36.683 1.00 91.88 196 GLU A N 1
ATOM 1573 C CA . GLU A 1 196 ? -6.144 3.362 37.708 1.00 91.88 196 GLU A CA 1
ATOM 1574 C C . GLU A 1 196 ? -6.488 4.162 38.974 1.00 91.88 196 GLU A C 1
ATOM 1576 O O . GLU A 1 196 ? -6.393 3.644 40.086 1.00 91.88 196 GLU A O 1
ATOM 1581 N N . GLY A 1 197 ? -6.977 5.398 38.819 1.00 91.75 197 GLY A N 1
ATOM 1582 C CA . GLY A 1 197 ? -7.438 6.212 39.946 1.00 91.75 197 GLY A CA 1
ATOM 1583 C C . GLY A 1 197 ? -8.643 5.612 40.682 1.00 91.75 197 GLY A C 1
ATOM 1584 O O . GLY A 1 197 ? -8.691 5.629 41.912 1.00 91.75 197 GLY A O 1
ATOM 1585 N N . ILE A 1 198 ? -9.615 5.060 39.948 1.00 92.50 198 ILE A N 1
ATOM 1586 C CA . ILE A 1 198 ? -10.782 4.389 40.541 1.00 92.50 198 ILE A CA 1
ATOM 1587 C C . ILE A 1 198 ? -10.357 3.118 41.282 1.00 92.50 198 ILE A C 1
ATOM 1589 O O . ILE A 1 198 ? -10.801 2.902 42.411 1.00 92.50 198 ILE A O 1
ATOM 1593 N N . ASP A 1 199 ? -9.494 2.295 40.686 1.00 90.94 199 ASP A N 1
ATOM 1594 C CA . ASP A 1 199 ? -9.027 1.058 41.312 1.00 90.94 199 ASP A CA 1
ATOM 1595 C C . ASP A 1 199 ? -8.194 1.349 42.566 1.00 90.94 199 ASP A C 1
ATOM 1597 O O . ASP A 1 199 ? -8.431 0.742 43.607 1.00 90.94 199 ASP A O 1
ATOM 1601 N N . ALA A 1 200 ? -7.328 2.367 42.543 1.00 91.56 200 ALA A N 1
ATOM 1602 C CA . ALA A 1 200 ? -6.587 2.807 43.725 1.00 91.56 200 ALA A CA 1
ATOM 1603 C C . ALA A 1 200 ? -7.514 3.197 44.892 1.00 91.56 200 ALA A C 1
ATOM 1605 O O . ALA A 1 200 ? -7.249 2.835 46.045 1.00 91.56 200 ALA A O 1
ATOM 1606 N N . ILE A 1 201 ? -8.630 3.885 44.610 1.00 91.25 201 ILE A N 1
ATOM 1607 C CA . ILE A 1 201 ? -9.659 4.179 45.620 1.00 91.25 201 ILE A CA 1
ATOM 1608 C C . ILE A 1 201 ? -10.288 2.882 46.135 1.00 91.25 201 ILE A C 1
ATOM 1610 O O . ILE A 1 201 ? -10.360 2.673 47.346 1.00 91.25 201 ILE A O 1
ATOM 1614 N N . MET A 1 202 ? -10.726 1.994 45.238 1.00 88.62 202 MET A N 1
ATOM 1615 C CA . MET A 1 202 ? -11.377 0.740 45.625 1.00 88.62 202 MET A CA 1
ATOM 1616 C C . MET A 1 202 ? -10.458 -0.178 46.438 1.00 88.62 202 MET A C 1
ATOM 1618 O O . MET A 1 202 ? -10.914 -0.804 47.393 1.00 88.62 202 MET A O 1
ATOM 1622 N N . VAL A 1 203 ? -9.177 -0.266 46.081 1.00 89.75 203 VAL A N 1
ATOM 1623 C CA . VAL A 1 203 ? -8.156 -1.025 46.815 1.00 89.75 203 VAL A CA 1
ATOM 1624 C C . VAL A 1 203 ? -7.906 -0.395 48.182 1.00 89.75 203 VAL A C 1
ATOM 1626 O O . VAL A 1 203 ? -7.868 -1.107 49.181 1.00 89.75 203 VAL A O 1
ATOM 1629 N N . SER A 1 204 ? -7.811 0.933 48.264 1.00 88.44 204 SER A N 1
ATOM 1630 C CA . SER A 1 204 ? -7.618 1.630 49.544 1.00 88.44 204 SER A CA 1
ATOM 1631 C C . SER A 1 204 ? -8.782 1.406 50.513 1.00 88.44 204 SER A C 1
ATOM 1633 O O . SER A 1 204 ? -8.549 1.246 51.711 1.00 88.44 204 SER A O 1
ATOM 1635 N N . ILE A 1 205 ? -10.018 1.333 50.004 1.00 88.06 205 ILE A N 1
ATOM 1636 C CA . ILE A 1 205 ? -11.201 0.959 50.794 1.00 88.06 205 ILE A CA 1
ATOM 1637 C C . ILE A 1 205 ? -11.118 -0.508 51.232 1.00 88.06 205 ILE A C 1
ATOM 1639 O O . ILE A 1 205 ? -11.308 -0.796 52.410 1.00 88.06 205 ILE A O 1
ATOM 1643 N N . ARG A 1 206 ? -10.798 -1.435 50.314 1.00 85.19 206 ARG A N 1
ATOM 1644 C CA . ARG A 1 206 ? -10.659 -2.875 50.623 1.00 85.19 206 ARG A CA 1
ATOM 1645 C C . ARG A 1 206 ? -9.602 -3.149 51.695 1.00 85.19 206 ARG A C 1
ATOM 1647 O O . ARG A 1 206 ? -9.788 -4.040 52.512 1.00 85.19 206 ARG A O 1
ATOM 1654 N N . LEU A 1 207 ? -8.517 -2.376 51.702 1.00 87.88 207 LEU A N 1
ATOM 1655 C CA . LEU A 1 207 ? -7.439 -2.460 52.692 1.00 87.88 207 LEU A CA 1
ATOM 1656 C C . LEU A 1 207 ? -7.732 -1.688 53.992 1.00 87.88 207 LEU A C 1
ATOM 1658 O O . LEU A 1 207 ? -6.863 -1.617 54.856 1.00 87.88 207 LEU A O 1
ATOM 1662 N N . GLY A 1 208 ? -8.907 -1.063 54.127 1.00 84.06 208 GLY A N 1
ATOM 1663 C CA . GLY A 1 208 ? -9.304 -0.323 55.329 1.00 84.06 208 GLY A CA 1
ATOM 1664 C C . GLY A 1 208 ? -8.571 1.006 55.549 1.00 84.06 208 GLY A C 1
ATOM 1665 O O . GLY A 1 208 ? -8.669 1.579 56.628 1.00 84.06 208 GLY A O 1
ATOM 1666 N N . ARG A 1 209 ? -7.843 1.522 54.548 1.00 87.44 209 ARG A N 1
ATOM 1667 C CA . ARG A 1 209 ? -7.056 2.767 54.667 1.00 87.44 209 ARG A CA 1
ATOM 1668 C C . ARG A 1 209 ? -7.921 4.025 54.629 1.00 87.44 209 ARG A C 1
ATOM 1670 O O . ARG A 1 209 ? -7.557 5.036 55.217 1.00 87.44 209 ARG A O 1
ATOM 1677 N N . ILE A 1 210 ? -9.042 3.974 53.907 1.00 88.06 210 ILE A N 1
ATOM 1678 C CA . ILE A 1 210 ? -10.014 5.069 53.797 1.00 88.06 210 ILE A CA 1
ATOM 1679 C C . ILE A 1 210 ? -11.439 4.520 53.894 1.00 88.06 210 ILE A C 1
ATOM 1681 O O . ILE A 1 210 ? -11.730 3.424 53.416 1.00 88.06 210 ILE A O 1
ATOM 1685 N N . GLY A 1 211 ? -12.348 5.298 54.484 1.00 84.75 211 GLY A N 1
ATOM 1686 C CA . GLY A 1 211 ? -13.767 4.953 54.548 1.00 84.75 211 GLY A CA 1
ATOM 1687 C C . GLY A 1 211 ? -14.498 5.203 53.224 1.00 84.75 211 GLY A C 1
ATOM 1688 O O . GLY A 1 211 ? -14.177 6.133 52.483 1.00 84.75 211 GLY A O 1
ATOM 1689 N N . THR A 1 212 ? -15.542 4.415 52.953 1.00 85.12 212 THR A N 1
ATOM 1690 C CA . THR A 1 212 ? -16.415 4.568 51.770 1.00 85.12 212 THR A CA 1
ATOM 1691 C C . THR A 1 212 ? -17.068 5.952 51.665 1.00 85.12 212 THR A C 1
ATOM 1693 O O . THR A 1 212 ? -17.187 6.492 50.569 1.00 85.12 212 THR A O 1
ATOM 1696 N N . GLU A 1 213 ? -17.458 6.547 52.795 1.00 84.69 213 GLU A N 1
ATOM 1697 C CA . GLU A 1 213 ? -18.048 7.893 52.869 1.00 84.69 213 GLU A CA 1
ATOM 1698 C C . GLU A 1 213 ? -17.030 8.965 52.464 1.00 84.69 213 GLU A C 1
ATOM 1700 O O . GLU A 1 213 ? -17.304 9.762 51.566 1.00 84.69 213 GLU A O 1
ATOM 1705 N N . SER A 1 214 ? -15.824 8.914 53.039 1.00 86.12 214 SER A N 1
ATOM 1706 C CA . SER A 1 214 ? -14.718 9.832 52.734 1.00 86.12 214 SER A CA 1
ATOM 1707 C C . SER A 1 214 ? -14.251 9.726 51.278 1.00 86.12 214 SER A C 1
ATOM 1709 O O . SER A 1 214 ? -13.879 10.724 50.665 1.00 86.12 214 SER A O 1
ATOM 1711 N N . ALA A 1 215 ? -14.293 8.524 50.700 1.00 88.56 215 ALA A N 1
ATOM 1712 C CA . ALA A 1 215 ? -13.893 8.268 49.318 1.00 88.56 215 ALA A CA 1
ATOM 1713 C C . ALA A 1 215 ? -14.980 8.601 48.277 1.00 88.56 215 ALA A C 1
ATOM 1715 O O . ALA A 1 215 ? -14.665 8.734 47.091 1.00 88.56 215 ALA A O 1
ATOM 1716 N N . SER A 1 216 ? -16.245 8.735 48.694 1.00 88.56 216 SER A N 1
ATOM 1717 C CA . SER A 1 216 ? -17.404 8.834 47.792 1.00 88.56 216 SER A CA 1
ATOM 1718 C C . SER A 1 216 ? -17.311 10.008 46.813 1.00 88.56 216 SER A C 1
ATOM 1720 O O . SER A 1 216 ? -17.541 9.837 45.616 1.00 88.56 216 SER A O 1
ATOM 1722 N N . THR A 1 217 ? -16.901 11.185 47.291 1.00 91.31 217 THR A N 1
ATOM 1723 C CA . THR A 1 217 ? -16.769 12.397 46.473 1.00 91.31 217 THR A CA 1
ATOM 1724 C C . THR A 1 217 ? -15.735 12.218 45.363 1.00 91.31 217 THR A C 1
ATOM 1726 O O . THR A 1 217 ? -15.993 12.571 44.211 1.00 91.31 217 THR A O 1
ATOM 1729 N N . ASN A 1 218 ? -14.575 11.638 45.685 1.00 91.81 218 ASN A N 1
ATOM 1730 C CA . ASN A 1 218 ? -13.498 11.420 44.717 1.00 91.81 218 ASN A CA 1
ATOM 1731 C C . ASN A 1 218 ? -13.843 10.297 43.735 1.00 91.81 218 ASN A C 1
ATOM 1733 O O . ASN A 1 218 ? -13.636 10.462 42.532 1.00 91.81 218 ASN A O 1
ATOM 1737 N N . TYR A 1 219 ? -14.450 9.208 44.218 1.00 93.56 219 TYR A N 1
ATOM 1738 C CA . TYR A 1 219 ? -14.972 8.148 43.359 1.00 93.56 219 TYR A CA 1
ATOM 1739 C C . TYR A 1 219 ? -15.999 8.693 42.359 1.00 93.56 219 TYR A C 1
ATOM 1741 O O . TYR A 1 219 ? -15.853 8.478 41.160 1.00 93.56 219 TYR A O 1
ATOM 1749 N N . ASN A 1 220 ? -16.999 9.454 42.818 1.00 93.56 220 ASN A N 1
ATOM 1750 C CA . ASN A 1 220 ? -18.048 9.997 41.951 1.00 93.56 220 ASN A CA 1
ATOM 1751 C C . ASN A 1 220 ? -17.480 10.933 40.875 1.00 93.56 220 ASN A C 1
ATOM 1753 O O . ASN A 1 220 ? -17.892 10.862 39.715 1.00 93.56 220 ASN A O 1
ATOM 1757 N N . LYS A 1 221 ? -16.498 11.775 41.229 1.00 94.75 221 LYS A N 1
ATOM 1758 C CA . LYS A 1 221 ? -15.788 12.631 40.265 1.00 94.75 221 LYS A CA 1
ATOM 1759 C C . LYS A 1 221 ? -15.083 11.801 39.189 1.00 94.75 221 LYS A C 1
ATOM 1761 O O . LYS A 1 221 ? -15.287 12.052 38.001 1.00 94.75 221 LYS A O 1
ATOM 1766 N N . LEU A 1 222 ? -14.298 10.799 39.589 1.00 93.56 222 LEU A N 1
ATOM 1767 C CA . LEU A 1 222 ? -13.568 9.940 38.653 1.00 93.56 222 LEU A CA 1
ATOM 1768 C C . LEU A 1 222 ? -14.508 9.077 37.809 1.00 93.56 222 LEU A C 1
ATOM 1770 O O . LEU A 1 222 ? -14.303 8.943 36.608 1.00 93.56 222 LEU A O 1
ATOM 1774 N N . PHE A 1 223 ? -15.581 8.549 38.391 1.00 94.19 223 PHE A N 1
ATOM 1775 C CA . PHE A 1 223 ? -16.563 7.740 37.676 1.00 94.19 223 PHE A CA 1
ATOM 1776 C C . PHE A 1 223 ? -17.342 8.556 36.632 1.00 94.19 223 PHE A C 1
ATOM 1778 O O . PHE A 1 223 ? -17.602 8.072 35.529 1.00 94.19 223 PHE A O 1
ATOM 1785 N N . ASN A 1 224 ? -17.659 9.822 36.922 1.00 95.00 224 ASN A N 1
ATOM 1786 C CA . ASN A 1 224 ? -18.233 10.731 35.927 1.00 95.00 224 ASN A CA 1
ATOM 1787 C C . ASN A 1 224 ? -17.237 11.041 34.797 1.00 95.00 224 ASN A C 1
ATOM 1789 O O . ASN A 1 224 ? -17.623 11.050 33.625 1.00 95.00 224 ASN A O 1
ATOM 1793 N N . LEU A 1 225 ? -15.953 11.229 35.124 1.00 93.94 225 LEU A N 1
ATOM 1794 C CA . LEU A 1 225 ? -14.894 11.394 34.122 1.00 93.94 225 LEU A CA 1
ATOM 1795 C C . LEU A 1 225 ? -14.750 10.140 33.244 1.00 93.94 225 LEU A C 1
ATOM 1797 O O . LEU A 1 225 ? -14.604 10.248 32.026 1.00 93.94 225 LEU A O 1
ATOM 1801 N N . LEU A 1 226 ? -14.852 8.952 33.847 1.00 93.38 226 LEU A N 1
ATOM 1802 C CA . LEU A 1 226 ? -14.808 7.672 33.146 1.00 93.38 226 LEU A CA 1
ATOM 1803 C C . LEU A 1 226 ? -15.960 7.558 32.144 1.00 93.38 226 LEU A C 1
ATOM 1805 O O . LEU A 1 226 ? -15.743 7.230 30.981 1.00 93.38 226 LEU A O 1
ATOM 1809 N N . LYS A 1 227 ? -17.191 7.883 32.553 1.00 93.62 227 LYS A N 1
ATOM 1810 C CA . LYS A 1 227 ? -18.349 7.889 31.642 1.00 93.62 227 LYS A CA 1
ATOM 1811 C C . LYS A 1 227 ? -18.150 8.834 30.458 1.00 93.62 227 LYS A C 1
ATOM 1813 O O . LYS A 1 227 ? -18.470 8.476 29.331 1.00 93.62 227 LYS A O 1
ATOM 1818 N N . LYS A 1 228 ? -17.594 10.025 30.696 1.00 93.94 228 LYS A N 1
ATOM 1819 C CA . LYS A 1 228 ? -17.333 10.997 29.627 1.00 93.94 228 LYS A CA 1
ATOM 1820 C C . LYS A 1 228 ? -16.271 10.497 28.642 1.00 93.94 228 LYS A C 1
ATOM 1822 O O . LYS A 1 228 ? -16.508 10.497 27.439 1.00 93.94 228 LYS A O 1
ATOM 1827 N N . THR A 1 229 ? -15.128 10.041 29.154 1.00 91.62 229 THR A N 1
ATOM 1828 C CA . THR A 1 229 ? -14.000 9.562 28.332 1.00 91.62 229 THR A CA 1
ATOM 1829 C C . THR A 1 229 ? -14.345 8.301 27.540 1.00 91.62 229 THR A C 1
ATOM 1831 O O . THR A 1 229 ? -14.015 8.211 26.361 1.00 91.62 229 THR A O 1
ATOM 1834 N N . THR A 1 230 ? -15.101 7.372 28.128 1.00 90.25 230 THR A N 1
ATOM 1835 C CA . THR A 1 230 ? -15.595 6.178 27.418 1.00 90.25 230 THR A CA 1
ATOM 1836 C C . THR A 1 230 ? -16.596 6.512 26.309 1.00 90.25 230 THR 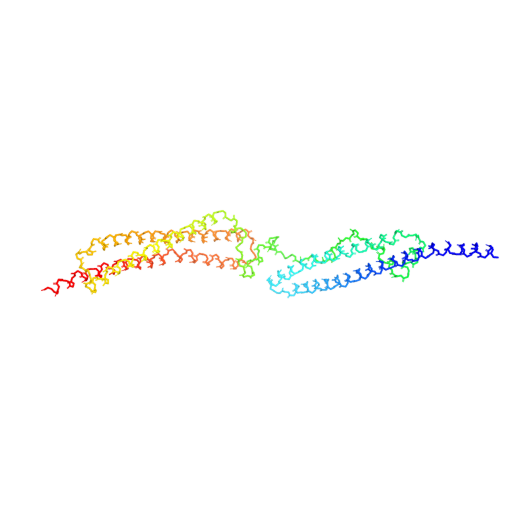A C 1
ATOM 1838 O O . THR A 1 230 ? -16.592 5.855 25.269 1.00 90.25 230 THR A O 1
ATOM 1841 N N . GLU A 1 231 ? -17.436 7.536 26.478 1.00 90.94 231 GLU A N 1
ATOM 1842 C CA . GLU A 1 231 ? -18.360 7.977 25.427 1.00 90.94 231 GLU A CA 1
ATOM 1843 C C . GLU A 1 231 ? -17.629 8.694 24.278 1.00 90.94 231 GLU A C 1
ATOM 1845 O O . GLU A 1 231 ? -17.966 8.508 23.107 1.00 90.94 231 GLU A O 1
ATOM 1850 N N . GLU A 1 232 ? -16.579 9.458 24.587 1.00 91.06 232 GLU A N 1
ATOM 1851 C CA . GLU A 1 232 ? -15.658 10.007 23.583 1.00 91.06 232 GLU A CA 1
ATOM 1852 C C . GLU A 1 232 ? -14.941 8.889 22.804 1.00 91.06 232 GLU A C 1
ATOM 1854 O O . GLU A 1 232 ? -14.907 8.927 21.573 1.00 91.06 232 GLU A O 1
ATOM 1859 N N . GLU A 1 233 ? -14.454 7.845 23.485 1.00 88.38 233 GLU A N 1
ATOM 1860 C CA . GLU A 1 233 ? -13.814 6.682 22.853 1.00 88.38 233 GLU A CA 1
ATOM 1861 C C . GLU A 1 233 ? -14.769 5.978 21.871 1.00 88.38 233 GLU A C 1
ATOM 1863 O O . GLU A 1 233 ? -14.387 5.684 20.735 1.00 88.38 233 GLU A O 1
ATOM 1868 N N . LYS A 1 234 ? -16.043 5.785 22.246 1.00 89.56 234 LYS A N 1
ATOM 1869 C CA . LYS A 1 234 ? -17.068 5.232 21.339 1.00 89.56 234 LYS A CA 1
ATOM 1870 C C . LYS A 1 234 ? -17.271 6.096 20.095 1.00 89.56 234 LYS A C 1
ATOM 1872 O O . LYS A 1 234 ? -17.359 5.554 18.990 1.00 89.56 234 LYS A O 1
ATOM 1877 N N . LYS A 1 235 ? -17.334 7.424 20.255 1.00 91.50 235 LYS A N 1
ATOM 1878 C CA . LYS A 1 235 ? -17.486 8.362 19.129 1.00 91.50 235 LYS A CA 1
ATOM 1879 C C . LYS A 1 235 ? -16.312 8.258 18.161 1.00 91.50 235 LYS A C 1
ATOM 1881 O O . LYS A 1 235 ? -16.539 8.102 16.963 1.00 91.50 235 LYS A O 1
ATOM 1886 N N . TYR A 1 236 ? -15.079 8.251 18.670 1.00 90.94 236 TYR A N 1
ATOM 1887 C CA . TYR A 1 236 ? -13.894 8.111 17.823 1.00 90.94 236 TYR A CA 1
ATOM 1888 C C . TYR A 1 236 ? -13.851 6.764 17.102 1.00 90.94 236 TYR A C 1
ATOM 1890 O O . TYR A 1 236 ? -13.576 6.721 15.907 1.00 90.94 236 TYR A O 1
ATOM 1898 N N . VAL A 1 237 ? -14.181 5.662 17.779 1.00 87.75 237 VAL A N 1
ATOM 1899 C CA . VAL A 1 237 ? -14.229 4.332 17.147 1.00 87.75 237 VAL A CA 1
ATOM 1900 C C . VAL A 1 237 ? -15.290 4.272 16.044 1.00 87.75 237 VAL A C 1
ATOM 1902 O O . VAL A 1 237 ? -15.052 3.670 14.994 1.00 87.75 237 VAL A O 1
ATOM 1905 N N . SER A 1 238 ? -16.440 4.918 16.244 1.00 88.69 238 SER A N 1
ATOM 1906 C CA . SER A 1 238 ? -17.479 5.048 15.217 1.00 88.69 238 SER A CA 1
ATOM 1907 C C . SER A 1 238 ? -16.981 5.836 13.998 1.00 88.69 238 SER A C 1
ATOM 1909 O O . SER A 1 238 ? -17.092 5.364 12.863 1.00 88.69 238 SER A O 1
ATOM 1911 N N . GLU A 1 239 ? -16.349 6.991 14.222 1.00 91.00 239 GLU A N 1
ATOM 1912 C CA . GLU A 1 239 ? -15.801 7.827 13.149 1.00 91.00 239 GLU A CA 1
ATOM 1913 C C . GLU A 1 239 ? -14.678 7.111 12.377 1.00 91.00 239 GLU A C 1
ATOM 1915 O O . GLU A 1 239 ? -14.690 7.099 11.147 1.00 91.00 239 GLU A O 1
ATOM 1920 N N . ILE A 1 240 ? -13.772 6.413 13.072 1.00 88.56 240 ILE A N 1
ATOM 1921 C CA . ILE A 1 240 ? -12.717 5.572 12.475 1.00 88.56 240 ILE A CA 1
ATOM 1922 C C . ILE A 1 240 ? -13.315 4.516 11.541 1.00 88.56 240 ILE A C 1
ATOM 1924 O O . ILE A 1 240 ? -12.813 4.316 10.433 1.00 88.56 240 ILE A O 1
ATOM 1928 N N . ASN A 1 241 ? -14.378 3.828 11.967 1.00 87.38 241 ASN A N 1
ATOM 1929 C CA . ASN A 1 241 ? -15.020 2.803 11.142 1.00 87.38 241 ASN A CA 1
ATOM 1930 C C . ASN A 1 241 ? -15.695 3.412 9.905 1.00 87.38 241 ASN A C 1
ATOM 1932 O O . ASN A 1 241 ? -15.576 2.850 8.814 1.00 87.38 241 ASN A O 1
ATOM 1936 N N . SER A 1 242 ? -16.342 4.572 10.053 1.00 89.19 242 SER A N 1
ATOM 1937 C CA . SER A 1 242 ? -16.928 5.315 8.931 1.00 89.19 242 SER A CA 1
ATOM 1938 C C . SER A 1 242 ? -15.864 5.725 7.907 1.00 89.19 242 SER A C 1
ATOM 1940 O O . SER A 1 242 ? -16.015 5.449 6.717 1.00 89.19 242 SER A O 1
ATOM 1942 N N . LEU A 1 243 ? -14.744 6.294 8.362 1.00 89.94 243 LEU A N 1
ATOM 1943 C CA . LEU A 1 243 ? -13.645 6.715 7.489 1.00 89.94 243 LEU A CA 1
ATOM 1944 C C . LEU A 1 243 ? -12.992 5.528 6.776 1.00 89.94 243 LEU A C 1
ATOM 1946 O O . LEU A 1 243 ? -12.778 5.583 5.569 1.00 89.94 243 LEU A O 1
ATOM 1950 N N . ARG A 1 244 ? -12.754 4.408 7.472 1.00 85.62 244 ARG A N 1
ATOM 1951 C CA . ARG A 1 244 ? -12.244 3.176 6.840 1.00 85.62 244 ARG A CA 1
ATOM 1952 C C . ARG A 1 244 ? -13.159 2.675 5.731 1.00 85.62 244 ARG A C 1
ATOM 1954 O O . ARG A 1 244 ? -12.670 2.273 4.679 1.00 85.62 244 ARG A O 1
ATOM 1961 N N . LYS A 1 245 ? -14.474 2.699 5.960 1.00 87.06 245 LYS A N 1
ATOM 1962 C CA . LYS A 1 245 ? -15.458 2.315 4.946 1.00 87.06 245 LYS A CA 1
ATOM 1963 C C . LYS A 1 245 ? -15.352 3.221 3.718 1.00 87.06 245 LYS A C 1
ATOM 1965 O O . LYS A 1 245 ? -15.208 2.704 2.616 1.00 87.06 245 LYS A O 1
ATOM 1970 N N . GLN A 1 246 ? -15.334 4.538 3.920 1.00 89.06 246 GLN A N 1
ATOM 1971 C CA . GLN A 1 246 ? -15.199 5.519 2.837 1.00 89.06 246 GLN A CA 1
ATOM 1972 C C . GLN A 1 246 ? -13.894 5.332 2.047 1.00 89.06 246 GLN A C 1
ATOM 1974 O O . GLN A 1 246 ? -13.924 5.313 0.820 1.00 89.06 246 GLN A O 1
ATOM 1979 N N . ILE A 1 247 ? -12.769 5.091 2.730 1.00 87.50 247 ILE A N 1
ATOM 1980 C CA . ILE A 1 247 ? -11.469 4.787 2.107 1.00 87.50 247 ILE A CA 1
ATOM 1981 C C . ILE A 1 247 ? -11.555 3.519 1.246 1.00 87.50 247 ILE A C 1
ATOM 1983 O O . ILE A 1 247 ? -11.107 3.514 0.098 1.00 87.50 247 ILE A O 1
ATOM 1987 N N . PHE A 1 248 ? -12.133 2.432 1.767 1.00 87.62 248 PHE A N 1
ATOM 1988 C CA . PHE A 1 248 ? -12.266 1.184 1.008 1.00 87.62 248 PHE A CA 1
ATOM 1989 C C . PHE A 1 248 ? -13.214 1.317 -0.183 1.00 87.62 248 PHE A C 1
ATOM 1991 O O . PHE A 1 248 ? -12.903 0.803 -1.259 1.00 87.62 248 PHE A O 1
ATOM 1998 N N . ASP A 1 249 ? -14.335 2.015 -0.013 1.00 87.62 249 ASP A N 1
ATOM 1999 C CA . ASP A 1 249 ? -15.305 2.248 -1.079 1.00 87.62 249 ASP A CA 1
ATOM 2000 C C . ASP A 1 249 ? -14.712 3.161 -2.172 1.00 87.62 249 ASP A C 1
ATOM 2002 O O . ASP A 1 249 ? -14.893 2.876 -3.359 1.00 87.62 249 ASP A O 1
ATOM 2006 N N . ARG A 1 250 ? -13.908 4.177 -1.812 1.00 87.69 250 ARG A N 1
ATOM 2007 C CA . ARG A 1 250 ? -13.184 5.022 -2.780 1.00 87.69 250 ARG A CA 1
ATOM 2008 C C . ARG A 1 250 ? -12.127 4.232 -3.550 1.00 87.69 250 ARG A C 1
ATOM 2010 O O . ARG A 1 250 ? -12.156 4.241 -4.779 1.00 87.69 250 ARG A O 1
ATOM 2017 N N . LYS A 1 251 ? -11.269 3.465 -2.860 1.00 82.25 251 LYS A N 1
ATOM 2018 C CA . LYS A 1 251 ? -10.285 2.568 -3.506 1.00 82.25 251 LYS A CA 1
ATOM 2019 C C . LYS A 1 251 ? -10.964 1.585 -4.460 1.00 82.25 251 LYS A C 1
ATOM 2021 O O . LYS A 1 251 ? -10.466 1.331 -5.552 1.00 82.25 251 LYS A O 1
ATOM 2026 N N . ARG A 1 252 ? -12.124 1.051 -4.070 1.00 86.00 252 ARG A N 1
ATOM 2027 C CA . ARG A 1 252 ? -12.928 0.172 -4.923 1.00 86.00 252 ARG A CA 1
ATOM 2028 C C . ARG A 1 252 ? -13.453 0.900 -6.163 1.00 86.00 252 ARG A C 1
ATOM 2030 O O . ARG A 1 252 ? -13.386 0.325 -7.242 1.00 86.00 252 ARG A O 1
ATOM 2037 N N . SER A 1 253 ? -13.970 2.118 -6.013 1.00 86.38 253 SER A N 1
ATOM 2038 C CA . SER A 1 253 ? -14.482 2.929 -7.126 1.00 86.38 253 SER A CA 1
ATOM 2039 C C . SER A 1 253 ? -13.395 3.224 -8.165 1.00 86.38 253 SER A C 1
ATOM 2041 O O . SER A 1 253 ? -13.611 3.027 -9.358 1.00 86.38 253 SER A O 1
ATOM 2043 N N . ILE A 1 254 ? -12.192 3.591 -7.708 1.00 82.06 254 ILE A N 1
ATOM 2044 C CA . ILE A 1 254 ? -11.032 3.818 -8.582 1.00 82.06 254 ILE A CA 1
ATOM 2045 C C . ILE A 1 254 ? -10.691 2.536 -9.350 1.00 82.06 254 ILE A C 1
ATOM 2047 O O . ILE A 1 254 ? -10.630 2.551 -10.576 1.00 82.06 254 ILE A O 1
ATOM 2051 N N . LEU A 1 255 ? -10.561 1.399 -8.656 1.00 79.25 255 LEU A N 1
ATOM 2052 C CA . LEU A 1 255 ? -10.272 0.113 -9.302 1.00 79.25 255 LEU A CA 1
ATOM 2053 C C . LEU A 1 255 ? -11.354 -0.314 -10.304 1.00 79.25 255 LEU A C 1
ATOM 2055 O O . LEU A 1 255 ? -11.022 -0.866 -11.350 1.00 79.25 255 LEU A O 1
ATOM 2059 N N . GLN A 1 256 ? -12.630 -0.050 -10.008 1.00 82.75 256 GLN A N 1
ATOM 2060 C CA . GLN A 1 256 ? -13.734 -0.331 -10.926 1.00 82.75 256 GLN A CA 1
ATOM 2061 C C . GLN A 1 256 ? -13.641 0.544 -12.183 1.00 82.75 256 GLN A C 1
ATOM 2063 O O . GLN A 1 256 ? -13.716 0.021 -13.286 1.00 82.75 256 GLN A O 1
ATOM 2068 N N . SER A 1 257 ? -13.370 1.843 -12.030 1.00 78.00 257 SER A N 1
ATOM 2069 C CA . SER A 1 257 ? -13.170 2.770 -13.154 1.00 78.00 257 SER A CA 1
ATOM 2070 C C . SER A 1 257 ? -12.006 2.348 -14.059 1.00 78.00 257 SER A C 1
ATOM 2072 O O . SER A 1 257 ? -12.117 2.391 -15.283 1.00 78.00 257 SER A O 1
ATOM 2074 N N . ILE A 1 258 ? -10.892 1.888 -13.478 1.00 71.06 258 ILE A N 1
ATOM 2075 C CA . ILE A 1 258 ? -9.741 1.380 -14.244 1.00 71.06 258 ILE A CA 1
ATOM 2076 C C . ILE A 1 258 ? -10.125 0.094 -15.003 1.00 71.06 258 ILE A C 1
ATOM 2078 O O . ILE A 1 258 ? -9.733 -0.074 -16.161 1.00 71.06 258 ILE A O 1
ATOM 2082 N N . LEU A 1 259 ? -10.921 -0.786 -14.384 1.00 71.94 259 LEU A N 1
ATOM 2083 C CA . LEU A 1 259 ? -11.413 -2.017 -15.007 1.00 71.94 259 LEU A CA 1
ATOM 2084 C C . LEU A 1 259 ? -12.380 -1.737 -16.169 1.00 71.94 259 LEU A C 1
ATOM 2086 O O . LEU A 1 259 ? -12.210 -2.315 -17.243 1.00 71.94 259 LEU A O 1
ATOM 2090 N N . ASP A 1 260 ? -13.335 -0.825 -15.980 1.00 71.19 260 ASP A N 1
ATOM 2091 C CA . ASP A 1 260 ? -14.341 -0.457 -16.984 1.00 71.19 260 ASP A CA 1
ATOM 2092 C C . ASP A 1 260 ? -13.700 0.246 -18.195 1.00 71.19 260 ASP A C 1
ATOM 2094 O O . ASP A 1 260 ? -14.096 0.018 -19.335 1.00 71.19 260 ASP A O 1
ATOM 2098 N N . LYS A 1 261 ? -12.639 1.035 -17.968 1.00 65.94 261 LYS A N 1
ATOM 2099 C CA . LYS A 1 261 ? -11.842 1.684 -19.026 1.00 65.94 261 LYS A CA 1
ATOM 2100 C C . LYS A 1 261 ? -10.898 0.732 -19.772 1.00 65.94 261 LYS A C 1
ATOM 2102 O O . LYS A 1 261 ? -10.136 1.184 -20.622 1.00 65.94 261 LYS A O 1
ATOM 2107 N N . GLY A 1 262 ? -10.874 -0.559 -19.432 1.00 55.31 262 GLY A N 1
ATOM 2108 C CA . GLY A 1 262 ? -9.986 -1.534 -20.070 1.00 55.31 262 GLY A CA 1
ATOM 2109 C C . GLY A 1 262 ? -8.494 -1.288 -19.812 1.00 55.31 262 GLY A C 1
ATOM 2110 O O . GLY A 1 262 ? -7.652 -1.829 -20.522 1.00 55.31 262 GLY A O 1
ATOM 2111 N N . ARG A 1 263 ? -8.144 -0.507 -18.778 1.00 51.69 263 ARG A N 1
ATOM 2112 C CA . ARG A 1 263 ? -6.752 -0.191 -18.400 1.00 51.69 263 ARG A CA 1
ATOM 2113 C C . ARG A 1 263 ? -6.068 -1.332 -17.621 1.00 51.69 263 ARG A C 1
ATOM 2115 O O . ARG A 1 263 ? -4.970 -1.141 -17.112 1.00 51.69 263 ARG A O 1
ATOM 2122 N N . VAL A 1 264 ? -6.705 -2.505 -17.501 1.00 50.94 264 VAL A N 1
ATOM 2123 C CA . VAL A 1 264 ? -6.233 -3.663 -16.715 1.00 50.94 264 VAL A CA 1
ATOM 2124 C C . VAL A 1 264 ? -6.183 -4.928 -17.574 1.00 50.94 264 VAL A C 1
ATOM 2126 O O . VAL A 1 264 ? -7.206 -5.344 -18.118 1.00 50.94 264 VAL A O 1
ATOM 2129 N N . ILE A 1 265 ? -5.021 -5.592 -17.610 1.00 43.91 265 ILE A N 1
ATOM 2130 C CA . ILE A 1 265 ? -4.834 -6.889 -18.290 1.00 43.91 265 ILE A CA 1
ATOM 2131 C C . ILE A 1 265 ? -5.245 -8.060 -17.374 1.00 43.91 265 ILE A C 1
ATOM 2133 O O . ILE A 1 265 ? -5.958 -8.962 -17.809 1.00 43.91 265 ILE A O 1
ATOM 2137 N N . GLN A 1 266 ? -4.885 -8.030 -16.083 1.00 52.41 266 GLN A N 1
ATOM 2138 C CA . GLN A 1 266 ? -5.288 -9.039 -15.087 1.00 52.41 266 GLN A CA 1
ATOM 2139 C C . GLN A 1 266 ? -6.637 -8.700 -14.430 1.00 52.41 266 GLN A C 1
ATOM 2141 O O . GLN A 1 266 ? -6.715 -8.342 -13.249 1.00 52.41 266 GLN A O 1
ATOM 2146 N N . LYS A 1 267 ? -7.723 -8.798 -15.207 1.00 59.44 267 LYS A N 1
ATOM 2147 C CA . LYS A 1 267 ? -9.084 -8.482 -14.735 1.00 59.44 267 LYS A CA 1
ATOM 2148 C C . LYS A 1 267 ? -9.461 -9.270 -13.476 1.00 59.44 267 LYS A C 1
ATOM 2150 O O . LYS A 1 267 ? -10.013 -8.684 -12.549 1.00 59.44 267 LYS A O 1
ATOM 2155 N N . ASP A 1 268 ? -9.081 -10.542 -13.392 1.00 60.06 268 ASP A N 1
ATOM 2156 C CA . ASP A 1 268 ? -9.424 -11.417 -12.263 1.00 60.06 268 ASP A CA 1
ATOM 2157 C C . ASP A 1 268 ? -8.768 -10.975 -10.945 1.00 60.06 268 ASP A C 1
ATOM 2159 O O . ASP A 1 268 ? -9.405 -10.994 -9.890 1.00 60.06 268 ASP A O 1
ATOM 2163 N N . MET A 1 269 ? -7.519 -10.497 -10.988 1.00 61.59 269 MET A N 1
ATOM 2164 C CA . MET A 1 269 ? -6.809 -10.008 -9.802 1.00 61.59 269 MET A CA 1
ATOM 2165 C C . MET A 1 269 ? -7.426 -8.708 -9.275 1.00 61.59 269 MET A C 1
ATOM 2167 O O . MET A 1 269 ? -7.692 -8.578 -8.075 1.00 61.59 269 MET A O 1
ATOM 2171 N N . VAL A 1 270 ? -7.730 -7.764 -10.170 1.00 65.81 270 VAL A N 1
ATOM 2172 C CA . VAL A 1 270 ? -8.409 -6.514 -9.800 1.00 65.81 270 VAL A CA 1
ATOM 2173 C C . VAL A 1 270 ? -9.829 -6.788 -9.305 1.00 65.81 270 VAL A C 1
ATOM 2175 O O . VAL A 1 270 ? -10.239 -6.224 -8.291 1.00 65.81 270 VAL A O 1
ATOM 2178 N N . GLN A 1 271 ? -10.556 -7.725 -9.916 1.00 73.00 271 GLN A N 1
ATOM 2179 C CA . GLN A 1 271 ? -11.859 -8.174 -9.421 1.00 73.00 271 GLN A CA 1
ATOM 2180 C C . GLN A 1 271 ? -11.764 -8.824 -8.036 1.00 73.00 271 GLN A C 1
ATOM 2182 O O . GLN A 1 271 ? -12.595 -8.540 -7.171 1.00 73.00 271 GLN A O 1
ATOM 2187 N N . ASN A 1 272 ? -10.748 -9.650 -7.778 1.00 72.06 272 ASN A N 1
ATOM 2188 C CA . ASN A 1 272 ? -10.497 -10.222 -6.454 1.00 72.06 272 ASN A CA 1
ATOM 2189 C C . ASN A 1 272 ? -10.197 -9.132 -5.422 1.00 72.06 272 ASN A C 1
ATOM 2191 O O . ASN A 1 272 ? -10.718 -9.178 -4.304 1.00 72.06 272 ASN A O 1
ATOM 2195 N N . ARG A 1 273 ? -9.443 -8.095 -5.801 1.00 70.56 273 ARG A N 1
ATOM 2196 C CA . ARG A 1 273 ? -9.193 -6.944 -4.931 1.00 70.56 273 ARG A CA 1
ATOM 2197 C C . ARG A 1 273 ? -10.457 -6.123 -4.678 1.00 70.56 273 ARG A C 1
ATOM 2199 O O . ARG A 1 273 ? -10.709 -5.750 -3.535 1.00 70.56 273 ARG A O 1
ATOM 2206 N N . ILE A 1 274 ? -11.287 -5.896 -5.692 1.00 81.12 274 ILE A N 1
ATOM 2207 C CA . ILE A 1 274 ? -12.599 -5.244 -5.562 1.00 81.12 274 ILE A CA 1
ATOM 2208 C C . ILE A 1 274 ? -13.509 -6.045 -4.618 1.00 81.12 274 ILE A C 1
ATOM 2210 O O . ILE A 1 274 ? -14.114 -5.468 -3.710 1.00 81.12 274 ILE A O 1
ATOM 2214 N N . LYS A 1 275 ? -13.565 -7.376 -4.770 1.00 80.00 275 LYS A N 1
ATOM 2215 C CA . LYS A 1 275 ? -14.297 -8.283 -3.868 1.00 80.00 275 LYS A CA 1
ATOM 2216 C C . LYS A 1 275 ? -13.760 -8.199 -2.438 1.00 80.00 275 LYS A C 1
ATOM 2218 O O . LYS A 1 275 ? -14.548 -8.105 -1.497 1.00 80.00 275 LYS A O 1
ATOM 2223 N N . PHE A 1 276 ? -12.440 -8.174 -2.265 1.00 80.38 276 PHE A N 1
ATOM 2224 C CA . PHE A 1 276 ? -11.798 -7.997 -0.964 1.00 80.38 276 PHE A CA 1
ATOM 2225 C C . PHE A 1 276 ? -12.164 -6.653 -0.322 1.00 80.38 276 PHE A C 1
ATOM 2227 O O . PHE A 1 276 ? -12.594 -6.629 0.829 1.00 80.38 276 PHE A O 1
ATOM 2234 N N . LEU A 1 277 ? -12.054 -5.542 -1.056 1.00 81.56 277 LEU A N 1
ATOM 2235 C CA . LEU A 1 277 ? -12.396 -4.208 -0.553 1.00 81.56 277 LEU A CA 1
ATOM 2236 C C . LEU A 1 277 ? -13.879 -4.116 -0.177 1.00 81.56 277 LEU A C 1
ATOM 2238 O O . LEU A 1 277 ? -14.198 -3.590 0.884 1.00 81.56 277 LEU A O 1
ATOM 2242 N N . LYS A 1 278 ? -14.773 -4.723 -0.970 1.00 85.00 278 LYS A N 1
ATOM 2243 C CA . LYS A 1 278 ? -16.206 -4.856 -0.652 1.00 85.00 278 LYS A CA 1
ATOM 2244 C C . LYS A 1 278 ? -16.444 -5.675 0.627 1.00 85.00 278 LYS A C 1
ATOM 2246 O O . LYS A 1 278 ? -17.290 -5.327 1.454 1.00 85.00 278 LYS A O 1
ATOM 2251 N N . LYS A 1 279 ? -15.693 -6.765 0.823 1.00 83.38 279 LYS A N 1
ATOM 2252 C CA . LYS A 1 279 ? -15.752 -7.570 2.054 1.00 83.38 279 LYS A CA 1
ATOM 2253 C C . LYS A 1 279 ? -15.248 -6.776 3.260 1.00 83.38 279 LYS A C 1
ATOM 2255 O O . LYS A 1 279 ? -15.826 -6.869 4.337 1.00 83.38 279 LYS A O 1
ATOM 2260 N N . MET A 1 280 ? -14.200 -5.974 3.093 1.00 78.31 280 MET A N 1
ATOM 2261 C CA . MET A 1 280 ? -13.672 -5.144 4.173 1.00 78.31 280 MET A CA 1
ATOM 2262 C C . MET A 1 280 ? -14.609 -3.982 4.518 1.00 78.31 280 MET A C 1
ATOM 2264 O O . MET A 1 280 ? -14.893 -3.781 5.699 1.00 78.31 280 MET A O 1
ATOM 2268 N N . SER A 1 281 ? -15.169 -3.278 3.531 1.00 79.25 281 SER A N 1
ATOM 2269 C CA . SER A 1 281 ? -16.102 -2.172 3.787 1.00 79.25 281 SER A CA 1
ATOM 2270 C C . SER A 1 281 ? -17.376 -2.630 4.511 1.00 79.25 281 SER A C 1
ATOM 2272 O O . SER A 1 281 ? -17.882 -1.922 5.382 1.00 79.25 281 SER A O 1
ATOM 2274 N N . SER A 1 282 ? -17.837 -3.859 4.253 1.00 74.81 282 SER A N 1
ATOM 2275 C CA . SER A 1 282 ? -18.967 -4.475 4.966 1.00 74.81 282 SER A CA 1
ATOM 2276 C C . SER A 1 282 ? -18.605 -5.032 6.352 1.00 74.81 282 SER A C 1
ATOM 2278 O O . SER A 1 282 ? -19.346 -4.812 7.312 1.00 74.81 282 SER A O 1
ATOM 2280 N N . LYS A 1 283 ? -17.456 -5.708 6.509 1.00 69.94 283 LYS A N 1
ATOM 2281 C CA . LYS A 1 283 ? -17.050 -6.341 7.782 1.00 69.94 283 LYS A CA 1
ATOM 2282 C C . LYS A 1 283 ? -16.712 -5.326 8.882 1.00 69.94 283 LYS A C 1
ATOM 2284 O O . LYS A 1 283 ? -17.037 -5.559 10.048 1.00 69.94 283 LYS A O 1
ATOM 2289 N N . TYR A 1 284 ? -16.082 -4.202 8.533 1.00 62.53 284 TYR A N 1
ATOM 2290 C CA . TYR A 1 284 ? -15.670 -3.188 9.515 1.00 62.53 284 TYR A CA 1
ATOM 2291 C C . TYR A 1 284 ? -16.814 -2.287 10.006 1.00 62.53 284 TYR A C 1
ATOM 2293 O O . TYR A 1 284 ? -16.650 -1.617 11.022 1.00 62.53 284 TYR A O 1
ATOM 2301 N N . SER A 1 285 ? -17.982 -2.319 9.356 1.00 59.28 285 SER A N 1
ATOM 2302 C CA . SER A 1 285 ? -19.139 -1.496 9.731 1.00 59.28 285 SER A CA 1
ATOM 2303 C C . SER A 1 285 ? -19.766 -1.899 11.072 1.00 59.28 285 SER A C 1
ATOM 2305 O O . SER A 1 285 ? -20.169 -1.027 11.833 1.00 59.28 285 SER A O 1
ATOM 2307 N N . ASN A 1 286 ? -19.858 -3.200 11.388 1.00 64.12 286 ASN A N 1
ATOM 2308 C CA . ASN A 1 286 ? -20.775 -3.653 12.448 1.00 64.12 286 ASN A CA 1
ATOM 2309 C C . ASN A 1 286 ? -20.115 -4.382 13.623 1.00 64.12 286 ASN A C 1
ATOM 2311 O O . ASN A 1 286 ? -20.528 -4.169 14.760 1.00 64.12 286 ASN A O 1
ATOM 2315 N N . ASN A 1 287 ? -19.101 -5.222 13.403 1.00 69.06 287 ASN A N 1
ATOM 2316 C CA . ASN A 1 287 ? -18.643 -6.115 14.478 1.00 69.06 287 ASN A CA 1
ATOM 2317 C C . ASN A 1 287 ? -17.746 -5.403 15.495 1.00 69.06 287 ASN A C 1
ATOM 2319 O O . ASN A 1 287 ? -17.988 -5.490 16.695 1.00 69.06 287 ASN A O 1
ATOM 2323 N N . LYS A 1 288 ? -16.763 -4.627 15.026 1.00 68.75 288 LYS A N 1
ATOM 2324 C CA . LYS A 1 288 ? -15.775 -3.991 15.910 1.00 68.75 288 LYS A CA 1
ATOM 2325 C C . LYS A 1 288 ? -16.376 -2.885 16.784 1.00 68.75 288 LYS A C 1
ATOM 2327 O O . LYS A 1 288 ? -15.998 -2.738 17.944 1.00 68.75 288 LYS A O 1
ATOM 2332 N N . LEU A 1 289 ? -17.333 -2.121 16.247 1.00 76.19 289 LEU A N 1
ATOM 2333 C CA . LEU A 1 289 ? -18.054 -1.098 17.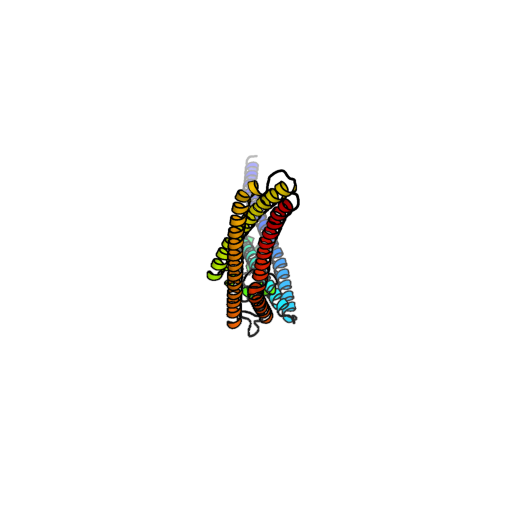010 1.00 76.19 289 LEU A CA 1
ATOM 2334 C C . LEU A 1 289 ? -18.921 -1.728 18.106 1.00 76.19 289 LEU A C 1
ATOM 2336 O O . LEU A 1 289 ? -18.886 -1.268 19.247 1.00 76.19 289 LEU A O 1
ATOM 2340 N N . LYS A 1 290 ? -19.661 -2.797 17.776 1.00 81.88 290 LYS A N 1
ATOM 2341 C CA . LYS A 1 290 ? -20.491 -3.534 18.739 1.00 81.88 290 LYS A CA 1
ATOM 2342 C C . LYS A 1 290 ? -19.651 -4.119 19.868 1.00 81.88 290 LYS A C 1
ATOM 2344 O O . LYS A 1 290 ? -19.957 -3.864 21.026 1.00 81.88 290 LYS A O 1
ATOM 2349 N N . GLU A 1 291 ? -18.569 -4.813 19.529 1.00 83.19 291 GLU A N 1
ATOM 2350 C CA . GLU A 1 291 ? -17.643 -5.405 20.498 1.00 83.19 291 GLU A CA 1
ATOM 2351 C C . GLU A 1 291 ? -17.041 -4.342 21.428 1.00 83.19 291 GLU A C 1
ATOM 2353 O O . GLU A 1 291 ? -17.083 -4.474 22.651 1.00 83.19 291 GLU A O 1
ATOM 2358 N N . THR A 1 292 ? -16.566 -3.225 20.867 1.00 80.81 292 THR A N 1
ATOM 2359 C CA . THR A 1 292 ? -15.999 -2.125 21.664 1.00 80.81 292 THR A CA 1
ATOM 2360 C C . THR A 1 292 ? -17.047 -1.501 22.585 1.00 80.81 292 THR A C 1
ATOM 2362 O O . THR A 1 292 ? -16.773 -1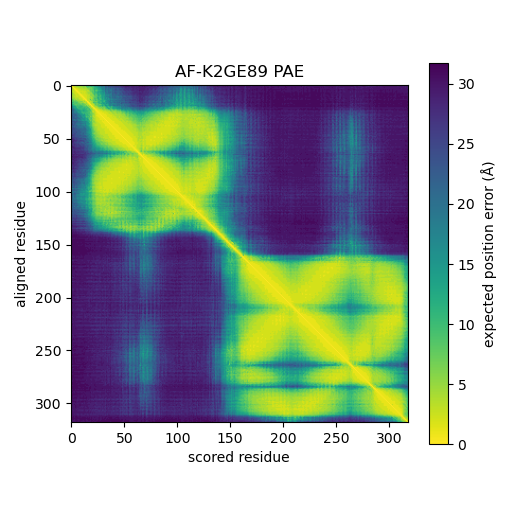.248 23.758 1.00 80.81 292 THR A O 1
ATOM 2365 N N . THR A 1 293 ? -18.266 -1.295 22.084 1.00 85.12 293 THR A N 1
ATOM 2366 C CA . THR A 1 293 ? -19.372 -0.730 22.868 1.00 85.12 293 THR A CA 1
ATOM 2367 C C . THR A 1 293 ? -19.776 -1.664 24.007 1.00 85.12 293 THR A C 1
ATOM 2369 O O . THR A 1 293 ? -19.932 -1.214 25.142 1.00 85.12 293 THR A O 1
ATOM 2372 N N . GLN A 1 294 ? -19.890 -2.966 23.735 1.00 88.94 294 GLN A N 1
ATOM 2373 C CA . GLN A 1 294 ? -20.181 -3.985 24.744 1.00 88.94 294 GLN A CA 1
ATOM 2374 C C . GLN A 1 294 ? -19.089 -4.045 25.813 1.00 88.94 294 GLN A C 1
ATOM 2376 O O . GLN A 1 294 ? -19.412 -4.039 27.000 1.00 88.94 294 GLN A O 1
ATOM 2381 N N . ARG A 1 295 ? -17.811 -4.033 25.415 1.00 89.81 295 ARG A N 1
ATOM 2382 C CA . ARG A 1 295 ? -16.668 -4.020 26.339 1.00 89.81 295 ARG A CA 1
ATOM 2383 C C . ARG A 1 295 ? -16.710 -2.811 27.274 1.00 89.81 295 ARG A C 1
ATOM 2385 O O . ARG A 1 295 ? -16.611 -2.979 28.486 1.00 89.81 295 ARG A O 1
ATOM 2392 N N . LEU A 1 296 ? -16.893 -1.606 26.728 1.00 88.88 296 LEU A N 1
ATOM 2393 C CA . LEU A 1 296 ? -16.927 -0.368 27.516 1.00 88.88 296 LEU A CA 1
ATOM 2394 C C . LEU A 1 296 ? -18.140 -0.316 28.454 1.00 88.88 296 LEU A C 1
ATOM 2396 O O . LEU A 1 296 ? -17.999 0.043 29.621 1.00 88.88 296 LEU A O 1
ATOM 2400 N N . ASN A 1 297 ? -19.318 -0.734 27.985 1.00 90.62 297 ASN A N 1
ATOM 2401 C CA . ASN A 1 297 ? -20.511 -0.806 28.830 1.00 90.62 297 ASN A CA 1
ATOM 2402 C C . ASN A 1 297 ? -20.342 -1.837 29.958 1.00 90.62 297 ASN A C 1
ATOM 2404 O O . ASN A 1 297 ? -20.693 -1.558 31.105 1.00 90.62 297 ASN A O 1
ATOM 2408 N N . SER A 1 298 ? -19.755 -2.999 29.651 1.00 90.50 298 SER A N 1
ATOM 2409 C CA . SER A 1 298 ? -19.464 -4.042 30.642 1.00 90.50 298 SER A CA 1
ATOM 2410 C C . SER A 1 298 ? -18.502 -3.528 31.710 1.00 90.50 298 SER A C 1
ATOM 2412 O O . SER A 1 298 ? -18.763 -3.699 32.897 1.00 90.50 298 SER A O 1
ATOM 2414 N N . LEU A 1 299 ? -17.452 -2.812 31.305 1.00 90.94 299 LEU A N 1
ATOM 2415 C CA . LEU A 1 299 ? -16.485 -2.194 32.209 1.00 90.94 299 LEU A CA 1
ATOM 2416 C C . LEU A 1 299 ? -17.140 -1.175 33.156 1.00 90.94 299 LEU A C 1
ATOM 2418 O O . LEU A 1 299 ? -16.954 -1.267 34.368 1.00 90.94 299 LEU A O 1
ATOM 2422 N N . ILE A 1 300 ? -17.974 -0.264 32.638 1.00 92.44 300 ILE A N 1
ATOM 2423 C CA . ILE A 1 300 ? -18.707 0.707 33.474 1.00 92.44 300 ILE A CA 1
ATOM 2424 C C . ILE A 1 300 ? -19.623 -0.018 34.468 1.00 92.44 300 ILE A C 1
ATOM 2426 O O . ILE A 1 300 ? -19.647 0.320 35.653 1.00 92.44 300 ILE A O 1
ATOM 2430 N N . SER A 1 301 ? -20.358 -1.030 33.998 1.00 92.25 301 SER A N 1
ATOM 2431 C CA . SER A 1 301 ? -21.275 -1.797 34.845 1.00 92.25 301 SER A CA 1
ATOM 2432 C C . SER A 1 301 ? -20.542 -2.583 35.939 1.00 92.25 301 SER A C 1
ATOM 2434 O O . SER A 1 301 ? -21.001 -2.622 37.081 1.00 92.25 301 SER A O 1
ATOM 2436 N N . GLY A 1 302 ? -19.373 -3.147 35.619 1.00 91.69 302 GLY A N 1
ATOM 2437 C CA . GLY A 1 302 ? -18.533 -3.892 36.550 1.00 91.69 302 GLY A CA 1
ATOM 2438 C C . GLY A 1 302 ? -18.016 -3.009 37.679 1.00 91.69 302 GLY A C 1
ATOM 2439 O O . GLY A 1 302 ? -18.181 -3.356 38.846 1.00 91.69 302 GLY A O 1
ATOM 2440 N N . ILE A 1 303 ? -17.495 -1.826 37.344 1.00 91.19 303 ILE A N 1
ATOM 2441 C CA . ILE A 1 303 ? -17.026 -0.831 38.322 1.00 91.19 303 ILE A CA 1
ATOM 2442 C C . ILE A 1 303 ? -18.173 -0.377 39.224 1.00 91.19 303 ILE A C 1
ATOM 2444 O O . ILE A 1 303 ? -18.038 -0.342 40.446 1.00 91.19 303 ILE A O 1
ATOM 2448 N N . GLN A 1 304 ? -19.341 -0.091 38.645 1.00 92.06 304 GLN A N 1
ATOM 2449 C CA . GLN A 1 304 ? -20.509 0.307 39.425 1.00 92.06 304 GLN A CA 1
ATOM 2450 C C . GLN A 1 304 ? -20.965 -0.800 40.389 1.00 92.06 304 GLN A C 1
ATOM 2452 O O . GLN A 1 304 ? -21.365 -0.507 41.516 1.00 92.06 304 GLN A O 1
ATOM 2457 N N . LYS A 1 305 ? -20.892 -2.069 39.969 1.00 92.75 305 LYS A N 1
ATOM 2458 C CA . LYS A 1 305 ? -21.221 -3.224 40.812 1.00 92.75 305 LYS A CA 1
ATOM 2459 C C . LYS A 1 305 ? -20.209 -3.406 41.945 1.00 92.75 305 LYS A C 1
ATOM 2461 O O . LYS A 1 305 ? -20.625 -3.591 43.084 1.00 92.75 305 LYS A O 1
ATOM 2466 N N . GLN A 1 306 ? -18.912 -3.295 41.653 1.00 90.69 306 GLN A N 1
ATOM 2467 C CA . GLN A 1 306 ? -17.849 -3.351 42.663 1.00 90.69 306 GLN A CA 1
ATOM 2468 C C . GLN A 1 306 ? -18.015 -2.250 43.714 1.00 90.69 306 GLN A C 1
ATOM 2470 O O . GLN A 1 306 ? -17.926 -2.515 44.909 1.00 90.69 306 GLN A O 1
ATOM 2475 N N . TRP A 1 307 ? -18.332 -1.026 43.283 1.00 91.94 307 TRP A N 1
ATOM 2476 C CA . TRP A 1 307 ? -18.588 0.078 44.203 1.00 91.94 307 TRP A CA 1
ATOM 2477 C C . TRP A 1 307 ? -19.779 -0.192 45.132 1.00 91.94 307 TRP A C 1
ATOM 2479 O O . TRP A 1 307 ? -19.659 -0.016 46.343 1.00 91.94 307 TRP A O 1
ATOM 2489 N N . LYS A 1 308 ? -20.907 -0.678 44.592 1.00 90.44 308 LYS A N 1
ATOM 2490 C CA . LYS A 1 308 ? -22.077 -1.058 45.405 1.00 90.44 308 LYS A CA 1
ATOM 2491 C C . LYS A 1 308 ? -21.738 -2.139 46.433 1.00 90.44 308 LYS A C 1
ATOM 2493 O O . LYS A 1 308 ? -22.090 -1.996 47.598 1.00 90.44 308 LYS A O 1
ATOM 2498 N N . GLN A 1 309 ? -20.994 -3.172 46.034 1.00 89.00 309 GLN A N 1
ATOM 2499 C CA . GLN A 1 309 ? -20.566 -4.238 46.947 1.00 89.00 309 GLN A CA 1
ATOM 2500 C C . GLN A 1 309 ? -19.725 -3.706 48.115 1.00 89.00 309 GLN A C 1
ATOM 2502 O O . GLN A 1 309 ? -19.930 -4.125 49.252 1.00 89.00 309 GLN A O 1
ATOM 2507 N N . LEU A 1 310 ? -18.821 -2.753 47.863 1.00 87.12 310 LEU A N 1
ATOM 2508 C CA . LEU A 1 310 ? -18.027 -2.115 48.922 1.00 87.12 310 LEU A CA 1
ATOM 2509 C C . LEU A 1 310 ? -18.890 -1.294 49.890 1.00 87.12 310 LEU A C 1
ATOM 2511 O O . LEU A 1 310 ? -18.602 -1.249 51.085 1.00 87.12 310 LEU A O 1
ATOM 2515 N N . GLN A 1 311 ? -19.955 -0.656 49.399 1.00 84.94 311 GLN A N 1
ATOM 2516 C CA . GLN A 1 311 ? -20.912 0.053 50.252 1.00 84.94 311 GLN A CA 1
ATOM 2517 C C . GLN A 1 311 ? -21.727 -0.924 51.119 1.00 84.94 311 GLN A C 1
ATOM 2519 O O . GLN A 1 311 ? -21.899 -0.680 52.312 1.00 84.94 311 GLN A O 1
ATOM 2524 N N . GLU A 1 312 ? -22.164 -2.048 50.547 1.00 83.38 312 GLU A N 1
ATOM 2525 C CA . GLU A 1 312 ? -22.987 -3.067 51.216 1.00 83.38 312 GLU A CA 1
ATOM 2526 C C . GLU A 1 312 ? -22.207 -3.925 52.234 1.00 83.38 312 GLU A C 1
ATOM 2528 O O . GLU A 1 312 ? -22.762 -4.348 53.253 1.00 83.38 312 GLU A O 1
ATOM 2533 N N . GLN A 1 313 ? -20.908 -4.166 52.019 1.00 70.12 313 GLN A N 1
ATOM 2534 C CA . GLN A 1 313 ? -20.058 -4.874 52.989 1.00 70.12 313 GLN A CA 1
ATOM 2535 C C . GLN A 1 313 ? -19.970 -4.133 54.332 1.00 70.12 313 GLN A C 1
ATOM 2537 O O . GLN A 1 313 ? -19.983 -4.768 55.384 1.00 70.12 313 GLN A O 1
ATOM 2542 N N . LYS A 1 314 ? -19.980 -2.795 54.313 1.00 58.94 314 LYS A N 1
ATOM 2543 C CA . LYS A 1 314 ? -19.951 -1.954 55.520 1.00 58.94 314 LYS A CA 1
ATOM 2544 C C . LYS A 1 314 ? -21.257 -2.021 56.327 1.00 58.94 314 LYS A C 1
ATOM 2546 O O . LYS A 1 314 ? -21.234 -1.821 57.536 1.00 58.94 314 LYS A O 1
ATOM 2551 N N . THR A 1 315 ? -22.390 -2.317 55.684 1.00 54.31 315 THR A N 1
ATOM 2552 C CA . THR A 1 315 ? -23.685 -2.518 56.365 1.00 54.31 315 THR A CA 1
ATOM 2553 C C . THR A 1 315 ? -23.827 -3.882 57.042 1.00 54.31 315 THR A C 1
ATOM 2555 O O . THR A 1 315 ? -24.720 -4.034 57.862 1.00 54.31 315 THR A O 1
ATOM 2558 N N . ARG A 1 316 ? -22.968 -4.863 56.726 1.00 50.84 316 ARG A N 1
ATOM 2559 C CA . ARG A 1 316 ? -22.979 -6.203 57.349 1.00 50.84 316 ARG A CA 1
ATOM 2560 C C . ARG A 1 316 ? -21.917 -6.397 58.438 1.00 50.84 316 ARG A C 1
ATOM 2562 O O . ARG A 1 316 ? -21.946 -7.413 59.118 1.00 50.84 316 ARG A O 1
ATOM 2569 N N . SER A 1 317 ? -20.968 -5.468 58.567 1.00 50.53 317 SER A N 1
ATOM 2570 C CA . SER A 1 317 ? -19.890 -5.501 59.567 1.00 50.53 317 SER A CA 1
ATOM 2571 C C . SER A 1 317 ? -20.136 -4.577 60.771 1.00 50.53 317 SER A C 1
ATOM 2573 O O . SER A 1 317 ? -19.207 -4.327 61.536 1.00 50.53 317 SER A O 1
ATOM 2575 N N . LYS A 1 318 ? -21.340 -4.007 60.884 1.00 42.41 318 LYS A N 1
ATOM 2576 C CA . LYS A 1 318 ? -21.868 -3.346 62.084 1.00 42.41 318 LYS A CA 1
ATOM 2577 C C . LYS A 1 318 ? -22.900 -4.269 62.709 1.00 42.41 318 LYS A C 1
ATOM 2579 O O . LYS A 1 318 ? -22.971 -4.268 63.952 1.00 42.41 318 LYS A O 1
#